Protein AF-A0A6G3XJL7-F1 (afdb_monomer)

Solvent-accessible surface area (backbone atoms only — not comparable to full-atom values): 15486 Å² total; per-residue (Å²): 115,72,50,59,76,70,80,41,73,74,34,73,46,73,48,60,78,85,53,41,67,80,42,51,66,59,54,49,53,50,35,56,60,35,60,80,66,38,52,75,48,28,36,34,46,36,73,45,74,74,47,41,41,68,56,40,34,59,41,42,77,48,48,37,49,35,40,34,35,75,37,46,29,21,65,72,45,19,23,70,74,45,50,38,88,89,76,65,40,61,38,50,73,52,29,53,52,26,53,50,48,26,43,79,56,36,88,53,32,37,35,41,37,36,43,34,40,75,82,16,52,88,32,42,68,60,30,54,56,48,49,47,74,73,44,67,26,83,49,26,34,50,48,78,41,72,59,80,36,74,83,64,101,52,85,53,86,59,66,84,39,75,66,54,27,53,48,54,36,49,52,54,50,53,39,49,75,60,42,25,43,62,85,77,76,71,84,90,67,71,52,66,33,32,58,38,77,88,45,81,66,35,66,33,73,46,98,88,33,43,22,12,34,16,77,88,37,51,90,43,85,87,23,58,36,32,30,74,90,79,39,68,53,58,63,86,78,22,56,95,29,61,47,34,73,75,72,66,59,56,59,96,56,58,71,66,49,56,48,53,34,48,52,52,27,39,50,55,47,49,54,51,27,55,78,67,75,63,112

Foldseek 3Di:
DVCVVLVHQEDEEEQDDAASLVCLVVLLVVLQVVVVRHYDAYEYEHCLLNQALVSLLSNVVSHHAEYEHEAAAAQVRQLCVDADPVPSGGCVVSSLVSQARNVVNHLYAYEYEYEDAPSRLVRLVVRLVVCLVSDPQQRYEYAYDYDFDLPPDDDGPDDLDPVVLVSRLVSCVSSVVSNHHYDADDDDDFDQQQSDPPRSRHFDADPQQWTASDPVLPPPPQLTQDGNVGGGDDRVSNVVSRDGPVRSRPDPDDPVSVVVSSCSNNVSNVVVCVVVVND

pLDDT: mean 92.21, std 8.15, range [50.38, 98.81]

Radius of gyration: 19.71 Å; Cα contacts (8 Å, |Δi|>4): 448; chains: 1; bounding box: 52×44×47 Å

Secondary structure (DSSP, 8-state):
-HHHHTT---EEEEE-SS-GGGSHHHHHHHHHHHHTTTEEEEEEE---TT--HHHHHHHHHTTEEEEEEEE-SSHHHHHHHSB-TTT--B-HHHHHHHHHHHHHH---EEEEEEEE-TTTGGGHHHHHHHHHHHS-GGGEEEEEEEPPP-SSS--------HHHHHHHHHHHHHHHHTT-B-PPP------TTTTSGGGTT--EE-TTSEEESSTTTTT-TT-EEEETTTEEPPHHHHGGG---TTTS---SS-HHHHHHHHHHHHHHHHHHHHHTT--

Mean predicted aligned error: 4.57 Å

Sequence (279 aa):
RQMAAAELDRLRILLFGGEPLLNPRGCLELLERASGIGMTSAWMISNTTLLTPRLARQLSDLGLDSVQVTFDGDRADHDRIRVNRADNGGTYDKIVRNIVAASEATPIRWTLRVNVSQETFDGVDALIDRLAAELDPSRCALYFARVGDVGIGYANNLLHTGELSAHFTRWQRRALELGFTVSRPGARRPCRTCGHTEGRYGAVISADGTLASCWETAGKPDWEVGTAAEGYRPADATRDRWIACEDLYRYDEDARVLARFRDSVDATLLDYLDETERL

InterPro domains:
  IPR007197 Radical SAM [PF04055] (7-130)
  IPR013785 Aldolase-type TIM barrel [G3DSA:3.20.20.70] (2-230)
  IPR050377 Radical SAM PqqA peptide cyclase/Mycofactocin maturase MftC-like [PTHR11228] (13-217)
  IPR058240 Radical SAM superfamily [SSF102114] (5-216)

Nearest PDB structures (foldseek):
  5why-assembly2_B  TM=7.162E-01  e=3.013E-09  Acetivibrio thermocellus ATCC 27405
  5why-assembly1_A  TM=7.122E-01  e=2.320E-08  Acetivibrio thermocellus ATCC 27405
  1p0n-assembly1_B  TM=5.522E-01  e=2.540E-01  Bacillus subtilis
  3w9z-assembly1_A  TM=3.759E-01  e=1.772E-01  Escherichia coli K-12
  3lft-assembly2_B  TM=2.954E-01  e=3.230E-01  Streptococcus pneumoniae TIGR4

Structure (mmCIF, N/CA/C/O backbone):
data_AF-A0A6G3XJL7-F1
#
_entry.id   AF-A0A6G3XJL7-F1
#
loop_
_atom_site.group_PDB
_atom_site.id
_atom_site.type_symbol
_atom_site.label_atom_id
_atom_site.label_alt_id
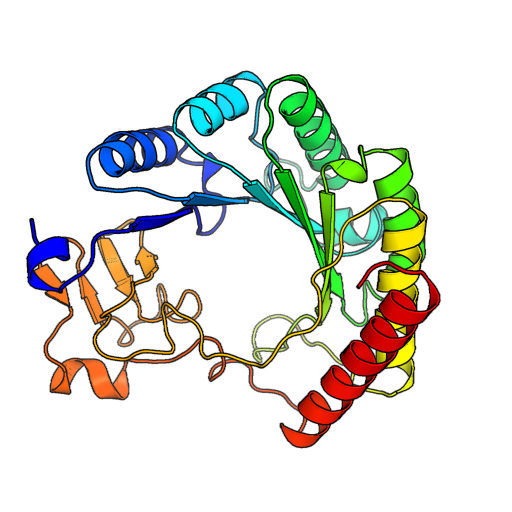_atom_site.label_comp_id
_atom_site.label_asym_id
_atom_site.label_entity_id
_atom_site.label_seq_id
_atom_site.pdbx_PDB_ins_code
_atom_site.Cartn_x
_atom_site.Cartn_y
_atom_site.Cartn_z
_atom_site.occupancy
_atom_site.B_iso_or_equiv
_atom_site.auth_seq_id
_atom_site.auth_comp_id
_atom_site.auth_asym_id
_atom_site.auth_atom_id
_atom_site.pdbx_PDB_model_num
ATOM 1 N N . ARG A 1 1 ? -18.204 -7.131 24.972 1.00 63.06 1 ARG A N 1
ATOM 2 C CA . ARG A 1 1 ? -16.914 -7.346 24.270 1.00 63.06 1 ARG A CA 1
ATOM 3 C C . ARG A 1 1 ? -17.124 -8.433 23.215 1.00 63.06 1 ARG A C 1
ATOM 5 O O . ARG A 1 1 ? -16.958 -9.599 23.534 1.00 63.06 1 ARG A O 1
ATOM 12 N N . GLN A 1 2 ? -17.570 -8.064 22.010 1.00 78.50 2 GLN A N 1
ATOM 13 C CA . GLN A 1 2 ? -17.912 -9.029 20.948 1.00 78.50 2 GLN A CA 1
ATOM 14 C C . GLN A 1 2 ? -16.689 -9.830 20.464 1.00 78.50 2 GLN A C 1
ATOM 16 O O . GLN A 1 2 ? -16.807 -11.030 20.265 1.00 78.50 2 GLN A O 1
ATOM 21 N N . MET A 1 3 ? -15.499 -9.214 20.396 1.00 86.50 3 MET A N 1
ATOM 22 C CA . MET A 1 3 ? -14.253 -9.918 20.042 1.00 86.50 3 MET A CA 1
ATOM 23 C C . MET A 1 3 ? -13.927 -11.071 21.000 1.00 86.50 3 MET A C 1
ATOM 25 O O . MET A 1 3 ? -13.657 -12.179 20.554 1.00 86.50 3 MET A O 1
ATOM 29 N N . ALA A 1 4 ? -14.041 -10.843 22.313 1.00 86.81 4 ALA A N 1
ATOM 30 C CA . ALA A 1 4 ? -13.773 -11.878 23.311 1.00 86.81 4 ALA A CA 1
ATOM 31 C C . ALA A 1 4 ? -14.753 -13.062 23.208 1.00 86.81 4 ALA A C 1
ATOM 33 O O . ALA A 1 4 ? -14.353 -14.199 23.424 1.00 86.81 4 ALA A O 1
ATOM 34 N N . ALA A 1 5 ? -16.015 -12.809 22.835 1.00 87.00 5 ALA A N 1
ATOM 35 C CA . ALA A 1 5 ? -16.996 -13.869 22.582 1.00 87.00 5 ALA A CA 1
ATOM 36 C C . ALA A 1 5 ? -16.663 -14.706 21.331 1.00 87.00 5 ALA A C 1
ATOM 38 O O . ALA A 1 5 ? -17.102 -15.845 21.232 1.00 87.00 5 ALA A O 1
ATOM 39 N N . ALA A 1 6 ? -15.874 -14.156 20.405 1.00 85.06 6 ALA A N 1
ATOM 40 C CA . ALA A 1 6 ? -15.349 -14.847 19.230 1.00 85.06 6 ALA A CA 1
ATOM 41 C C . ALA A 1 6 ? -13.935 -15.427 19.448 1.00 85.06 6 ALA A C 1
ATOM 43 O O . ALA A 1 6 ? -13.295 -15.832 18.479 1.00 85.06 6 ALA A O 1
ATOM 44 N N . GLU A 1 7 ? -13.441 -15.449 20.694 1.00 92.00 7 GLU A N 1
ATOM 45 C CA . GLU A 1 7 ? -12.083 -15.896 21.047 1.00 92.00 7 GLU A CA 1
ATOM 46 C C . GLU A 1 7 ? -10.977 -15.086 20.341 1.00 92.00 7 GLU A C 1
ATOM 48 O O . GLU A 1 7 ? -9.921 -15.606 19.981 1.00 92.00 7 GLU A O 1
ATOM 53 N N . LEU A 1 8 ? -11.225 -13.787 20.136 1.00 90.44 8 LEU A N 1
ATOM 54 C CA . LEU A 1 8 ? -10.284 -12.838 19.543 1.00 90.44 8 LEU A CA 1
ATOM 55 C C . LEU A 1 8 ? -9.907 -11.743 20.544 1.00 90.44 8 LEU A C 1
ATOM 57 O O . LEU A 1 8 ? -10.752 -11.197 21.256 1.00 90.44 8 LEU A O 1
ATOM 61 N N . ASP A 1 9 ? -8.629 -11.376 20.545 1.00 91.56 9 ASP A N 1
ATOM 62 C CA . ASP 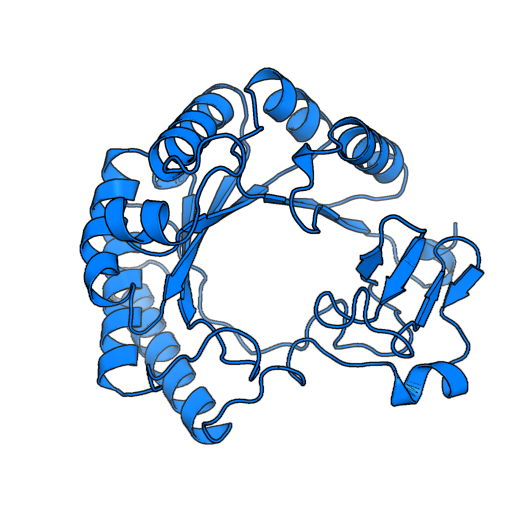A 1 9 ? -8.035 -10.391 21.456 1.00 91.56 9 ASP A CA 1
ATOM 63 C C . ASP A 1 9 ? -7.221 -9.299 20.740 1.00 91.56 9 ASP A C 1
ATOM 65 O O . ASP A 1 9 ? -6.823 -8.319 21.367 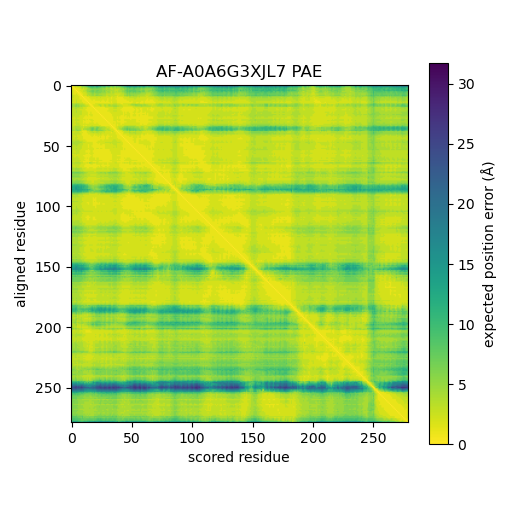1.00 91.56 9 ASP A O 1
ATOM 69 N N . ARG A 1 10 ? -6.992 -9.438 19.427 1.00 92.81 10 ARG A N 1
ATOM 70 C CA . ARG A 1 10 ? -6.188 -8.510 18.621 1.00 92.81 10 ARG A CA 1
ATOM 71 C C . ARG A 1 10 ? -7.003 -7.889 17.505 1.00 92.81 10 ARG A C 1
ATOM 73 O O . ARG A 1 10 ? -7.638 -8.591 16.720 1.00 92.81 10 ARG A O 1
ATOM 80 N N . LEU A 1 11 ? -6.892 -6.573 17.389 1.00 93.50 11 LEU A N 1
ATOM 81 C CA . LEU A 1 11 ? -7.449 -5.791 16.299 1.00 93.50 11 LEU A CA 1
ATOM 82 C C . LEU A 1 11 ? -6.323 -5.252 15.414 1.00 93.50 11 LEU A C 1
ATOM 84 O O . LEU A 1 11 ? -5.275 -4.811 15.891 1.00 93.50 11 LEU A O 1
ATOM 88 N N . ARG A 1 12 ? -6.554 -5.303 14.106 1.00 94.88 12 ARG A N 1
ATOM 89 C CA . ARG A 1 12 ? -5.696 -4.733 13.073 1.00 94.88 12 ARG A CA 1
ATOM 90 C C . ARG A 1 12 ? -6.552 -3.846 12.186 1.00 94.88 12 ARG A C 1
ATOM 92 O O . ARG A 1 12 ? -7.608 -4.298 11.751 1.00 94.88 12 ARG A O 1
ATOM 99 N N . ILE A 1 13 ? -6.111 -2.619 11.929 1.00 96.12 13 ILE A N 1
ATOM 100 C CA . ILE A 1 13 ? -6.881 -1.653 11.139 1.00 96.12 13 ILE A CA 1
ATOM 101 C C . ILE A 1 13 ? -6.090 -1.235 9.910 1.00 96.12 13 ILE A C 1
ATOM 103 O O . ILE A 1 13 ? -4.959 -0.774 10.011 1.00 96.12 13 ILE A O 1
ATOM 107 N N . LEU A 1 14 ? -6.731 -1.353 8.753 1.00 97.12 14 LEU A N 1
ATOM 108 C CA . LEU A 1 14 ? -6.284 -0.722 7.524 1.00 97.12 14 LEU A CA 1
ATOM 109 C C . LEU A 1 14 ? -7.211 0.458 7.226 1.00 97.12 14 LEU A C 1
ATOM 111 O O . LEU A 1 14 ? -8.399 0.265 6.971 1.00 97.12 14 LEU A O 1
ATOM 115 N N . LEU A 1 15 ? -6.667 1.672 7.230 1.00 98.06 15 LEU A N 1
ATOM 116 C CA . LEU A 1 15 ? -7.358 2.855 6.730 1.00 98.06 15 LEU A CA 1
ATOM 117 C C . LEU A 1 15 ? -7.278 2.855 5.197 1.00 98.06 15 LEU A C 1
ATOM 119 O O . LEU A 1 15 ? -6.199 3.004 4.619 1.00 98.06 15 LEU A O 1
ATOM 123 N N . PHE A 1 16 ? -8.426 2.644 4.550 1.00 95.31 16 PHE A N 1
ATOM 124 C CA . PHE A 1 16 ? -8.550 2.435 3.104 1.00 95.31 16 PHE A CA 1
ATOM 125 C C . PHE A 1 16 ? -9.713 3.223 2.493 1.00 95.31 16 PHE A C 1
ATOM 127 O O . PHE A 1 16 ? -10.471 3.890 3.195 1.00 95.31 16 PHE A O 1
ATOM 134 N N . GLY A 1 17 ? -9.858 3.122 1.172 1.00 91.38 17 GLY A N 1
ATOM 135 C CA . GLY A 1 17 ? -10.956 3.675 0.391 1.00 91.38 17 GLY A CA 1
ATOM 136 C C . GLY A 1 17 ? -10.427 4.272 -0.907 1.00 91.38 17 GLY A C 1
ATOM 137 O O . GLY A 1 17 ? -9.526 3.717 -1.528 1.00 91.38 17 GLY A O 1
ATOM 138 N N . GLY A 1 18 ? -10.972 5.426 -1.293 1.00 91.00 18 GLY A N 1
ATOM 139 C CA . GLY A 1 18 ? -10.365 6.269 -2.323 1.00 91.00 18 GLY A CA 1
ATOM 140 C C . GLY A 1 18 ? -9.130 6.988 -1.777 1.00 91.00 18 GLY A C 1
ATOM 141 O O . GLY A 1 18 ? -8.003 6.590 -2.037 1.00 91.00 18 GLY A O 1
ATOM 142 N N . GLU A 1 19 ? -9.352 8.041 -0.987 1.00 95.44 19 GLU A N 1
ATOM 143 C CA . GLU A 1 19 ? -8.292 8.744 -0.258 1.00 95.44 19 GLU A CA 1
ATOM 144 C C . GLU A 1 19 ? -8.734 8.974 1.199 1.00 95.44 19 GLU A C 1
ATOM 146 O O . GLU A 1 19 ? -9.575 9.848 1.437 1.00 95.44 19 GLU A O 1
ATOM 151 N N . PRO A 1 20 ? -8.202 8.214 2.178 1.00 97.25 20 PRO A N 1
ATOM 152 C CA . PRO A 1 20 ? -8.593 8.332 3.586 1.00 97.25 20 PRO A CA 1
ATOM 153 C C . PRO A 1 20 ? -8.417 9.745 4.155 1.00 97.25 20 PRO A C 1
ATOM 155 O O . PRO A 1 20 ? -9.228 10.203 4.963 1.00 97.25 20 PRO A O 1
ATOM 158 N N . LEU A 1 21 ? -7.399 10.480 3.698 1.00 97.38 21 LEU A N 1
ATOM 159 C CA . LEU A 1 21 ? -7.079 11.815 4.203 1.00 97.38 21 LEU A CA 1
ATOM 160 C C . LEU A 1 21 ? -8.027 12.913 3.696 1.00 97.38 21 LEU A C 1
ATOM 162 O O . LEU A 1 21 ? -7.890 14.060 4.115 1.00 97.38 21 LEU A O 1
ATOM 166 N N . LEU A 1 22 ? -9.021 12.582 2.859 1.00 96.50 22 LEU A N 1
ATOM 167 C CA . LEU A 1 22 ? -10.178 13.456 2.627 1.00 96.50 22 LEU A CA 1
ATOM 168 C C . LEU A 1 22 ? -11.073 13.564 3.871 1.00 96.50 22 LEU A C 1
ATOM 170 O O . LEU A 1 22 ? -11.767 14.564 4.040 1.00 96.50 22 LEU A O 1
ATOM 174 N N . ASN A 1 23 ? -11.037 12.568 4.762 1.00 97.38 23 ASN A N 1
ATOM 175 C CA . ASN A 1 23 ? -11.703 12.597 6.061 1.00 97.38 23 ASN A CA 1
ATOM 176 C C . ASN A 1 23 ? -10.702 12.280 7.192 1.00 97.38 23 ASN A C 1
ATOM 178 O O . ASN A 1 23 ? -10.769 11.216 7.820 1.00 97.38 23 ASN A O 1
ATOM 182 N N . PRO A 1 24 ? -9.776 13.207 7.499 1.00 97.81 24 PRO A N 1
ATOM 183 C CA . PRO A 1 24 ? -8.761 12.972 8.521 1.00 97.81 24 PRO A CA 1
ATOM 184 C C . PRO A 1 24 ? -9.383 12.837 9.915 1.00 97.81 24 PRO A C 1
ATOM 186 O O . PRO A 1 24 ? -8.878 12.081 10.738 1.00 97.81 24 PRO A O 1
ATOM 189 N N . ARG A 1 25 ? -10.517 13.506 10.172 1.00 98.06 25 ARG A N 1
ATOM 190 C CA . ARG A 1 25 ? -11.264 13.371 11.429 1.00 98.06 25 ARG A CA 1
ATOM 191 C C . ARG A 1 25 ? -11.720 11.928 11.653 1.00 98.06 25 ARG A C 1
ATOM 193 O O . ARG A 1 25 ? -11.515 11.408 12.742 1.00 98.06 25 ARG A O 1
ATOM 200 N N . GLY A 1 26 ? -12.298 11.292 10.631 1.00 96.81 26 GLY A N 1
ATOM 201 C CA . GLY A 1 26 ? -12.723 9.894 10.710 1.00 96.81 26 GLY A CA 1
ATOM 202 C C . GLY A 1 26 ? -11.554 8.943 10.967 1.00 96.81 26 GLY A C 1
ATOM 203 O O . GLY A 1 26 ? -11.667 8.054 11.803 1.00 96.81 26 GLY A O 1
ATOM 204 N N . CYS A 1 27 ? -10.409 9.176 10.316 1.00 98.00 27 CYS A N 1
ATOM 205 C CA . CYS A 1 27 ? -9.192 8.397 10.556 1.00 98.00 27 CYS A CA 1
ATOM 206 C C . CYS A 1 27 ? -8.734 8.486 12.020 1.00 98.00 27 CYS A C 1
ATOM 208 O O . CYS A 1 27 ? -8.501 7.459 12.652 1.00 98.00 27 CYS A O 1
ATOM 210 N N . LEU A 1 28 ? -8.638 9.704 12.565 1.00 98.44 28 LEU A N 1
ATOM 211 C CA . LEU A 1 28 ? -8.214 9.928 13.950 1.00 98.44 28 LEU A CA 1
ATOM 212 C C . LEU A 1 28 ? -9.194 9.298 14.948 1.00 98.44 28 LEU A C 1
ATOM 214 O O . LEU A 1 28 ? -8.770 8.576 15.844 1.00 98.44 28 LEU A O 1
ATOM 218 N N . GLU A 1 29 ? -10.500 9.504 14.760 1.00 97.06 29 GLU A N 1
ATOM 219 C CA . GLU A 1 29 ? -11.526 8.960 15.657 1.00 97.06 29 GLU A CA 1
ATOM 220 C C . GLU A 1 29 ? -11.551 7.422 15.649 1.00 97.06 29 GLU A C 1
ATOM 222 O O . GLU A 1 29 ? -11.711 6.799 16.701 1.00 97.06 29 GLU A O 1
ATOM 227 N N . LEU A 1 30 ? -11.355 6.793 14.484 1.00 96.00 30 LEU A N 1
ATOM 228 C CA . LEU A 1 30 ? -11.268 5.335 14.382 1.00 96.00 30 LEU A CA 1
ATOM 229 C C . LEU A 1 30 ? -10.066 4.787 15.153 1.00 96.00 30 LEU A C 1
ATOM 231 O O . LEU A 1 30 ? -10.234 3.849 15.929 1.00 96.00 30 LEU A O 1
ATOM 235 N N . LEU A 1 31 ? -8.878 5.370 14.970 1.00 97.62 31 LEU A N 1
ATOM 236 C CA . LEU A 1 31 ? -7.667 4.921 15.665 1.00 97.62 31 LEU A CA 1
ATOM 237 C C . LEU A 1 31 ? -7.757 5.154 17.180 1.00 97.62 31 LEU A C 1
ATOM 239 O O . LEU A 1 31 ? -7.427 4.263 17.963 1.00 97.62 31 LEU A O 1
ATOM 243 N N . GLU A 1 32 ? -8.275 6.311 17.600 1.00 96.88 32 GLU A N 1
ATOM 244 C CA . GLU A 1 32 ? -8.479 6.635 19.014 1.00 96.88 32 GLU A CA 1
ATOM 245 C C . GLU A 1 32 ? -9.408 5.618 19.687 1.00 96.88 32 GLU A C 1
ATOM 247 O O . GLU A 1 32 ? -9.042 5.017 20.700 1.00 96.88 32 GLU A O 1
ATOM 252 N N . ARG A 1 33 ? -10.575 5.333 19.094 1.00 94.81 33 ARG A N 1
ATOM 253 C CA . ARG A 1 33 ? -11.509 4.329 19.633 1.00 94.81 33 ARG A CA 1
ATOM 254 C C . ARG A 1 33 ? -10.929 2.914 19.590 1.00 94.81 33 ARG A C 1
ATOM 256 O O . ARG A 1 33 ? -11.172 2.129 20.506 1.00 94.81 33 ARG A O 1
ATOM 263 N N . ALA A 1 34 ? -10.157 2.590 18.553 1.00 93.69 34 ALA A N 1
ATOM 264 C CA . ALA A 1 34 ? -9.527 1.285 18.389 1.00 93.69 34 ALA A CA 1
ATOM 265 C C . ALA A 1 34 ? -8.460 0.991 19.454 1.00 93.69 34 ALA A C 1
ATOM 267 O O . ALA A 1 34 ? -8.321 -0.157 19.891 1.00 93.69 34 ALA A O 1
ATOM 268 N N . SER A 1 35 ? -7.742 2.019 19.915 1.00 88.50 35 SER A N 1
ATOM 269 C CA . SER A 1 35 ? -6.729 1.880 20.967 1.00 88.50 35 SER A CA 1
ATOM 270 C C . SER A 1 35 ? -7.293 1.251 22.253 1.00 88.50 35 SER A C 1
ATOM 272 O O . SER A 1 35 ? -6.633 0.431 22.888 1.00 88.50 35 SER A O 1
ATOM 274 N N . GLY A 1 36 ? -8.561 1.529 22.582 1.00 86.56 36 GLY A N 1
ATOM 275 C CA . GLY A 1 36 ? -9.249 0.984 23.756 1.00 86.56 36 GLY A CA 1
ATOM 276 C C . GLY A 1 36 ? -9.772 -0.453 23.617 1.00 86.56 36 GLY A C 1
ATOM 277 O O . GLY A 1 36 ? -10.313 -0.993 24.583 1.00 86.56 36 GLY A O 1
ATOM 278 N N . ILE A 1 37 ? -9.646 -1.083 22.441 1.00 88.12 37 ILE A N 1
ATOM 279 C CA . ILE A 1 37 ? -10.251 -2.395 22.131 1.00 88.12 37 ILE A CA 1
ATOM 280 C C . ILE A 1 37 ? -9.249 -3.435 21.600 1.00 88.12 37 ILE A C 1
ATOM 282 O O . ILE A 1 37 ? -9.647 -4.406 20.963 1.00 88.12 37 ILE A O 1
ATOM 286 N N . GLY A 1 38 ? -7.956 -3.273 21.901 1.00 87.19 38 GLY A N 1
ATOM 287 C CA . GLY A 1 38 ? -6.925 -4.272 21.579 1.00 87.19 38 GLY A CA 1
ATOM 288 C C . GLY A 1 38 ? -6.277 -4.093 20.205 1.00 87.19 38 GLY A C 1
ATOM 289 O O . GLY A 1 38 ? -5.847 -5.070 19.589 1.00 87.19 38 GLY A O 1
ATOM 290 N N . MET A 1 39 ? -6.217 -2.859 19.694 1.00 94.88 39 MET A N 1
ATOM 291 C CA . MET A 1 39 ? -5.466 -2.547 18.477 1.00 94.88 39 MET A CA 1
ATOM 292 C C . MET A 1 39 ? -3.980 -2.878 18.651 1.00 94.88 39 MET A C 1
ATOM 294 O O . MET A 1 39 ? -3.326 -2.404 19.573 1.00 94.88 39 MET A O 1
ATOM 298 N N . THR A 1 40 ? -3.459 -3.702 17.743 1.00 95.06 40 THR A N 1
ATOM 299 C CA . THR A 1 40 ? -2.059 -4.163 17.739 1.00 95.06 40 THR A CA 1
ATOM 300 C C . THR A 1 40 ? -1.244 -3.629 16.569 1.00 95.06 40 THR A C 1
ATOM 302 O O . THR A 1 40 ? -0.021 -3.640 16.635 1.00 95.06 40 THR A O 1
ATOM 305 N N . SER A 1 41 ? -1.902 -3.195 15.494 1.00 95.81 41 SER A N 1
ATOM 306 C CA . SER A 1 41 ? -1.261 -2.544 14.351 1.00 95.81 41 SER A CA 1
ATOM 307 C C . SER A 1 41 ? -2.290 -1.745 13.564 1.00 95.81 41 SER A C 1
ATOM 309 O O . SER A 1 41 ? -3.435 -2.197 13.411 1.00 95.81 41 SER A O 1
ATOM 311 N N . ALA A 1 42 ? -1.865 -0.620 13.003 1.00 98.00 42 ALA A N 1
ATOM 312 C CA . ALA A 1 42 ? -2.679 0.172 12.101 1.00 98.00 42 ALA A CA 1
ATOM 313 C C . ALA A 1 42 ? -1.834 0.702 10.949 1.00 98.00 42 ALA A C 1
ATOM 315 O O . ALA A 1 42 ? -0.790 1.306 11.173 1.00 98.00 42 ALA A O 1
ATOM 316 N N . TRP A 1 43 ? -2.320 0.528 9.725 1.00 98.44 43 TRP A N 1
ATOM 317 C CA . TRP A 1 43 ? -1.669 1.049 8.529 1.00 98.44 43 TRP A CA 1
ATOM 318 C C . TRP A 1 43 ? -2.677 1.733 7.615 1.00 98.44 43 TRP A C 1
ATOM 320 O O . TRP A 1 43 ? -3.891 1.614 7.786 1.00 98.44 43 TRP A O 1
ATOM 330 N N . MET A 1 44 ? -2.173 2.481 6.644 1.00 98.62 44 MET A N 1
ATOM 331 C CA . MET A 1 44 ? -2.986 3.242 5.700 1.00 98.62 44 MET A CA 1
ATOM 332 C C . MET A 1 44 ? -2.522 2.973 4.275 1.00 98.62 44 MET A C 1
ATOM 334 O O . MET A 1 44 ? -1.327 2.840 4.036 1.00 98.62 44 MET A O 1
ATOM 338 N N . ILE A 1 45 ? -3.445 2.944 3.318 1.00 98.38 45 ILE A N 1
ATOM 339 C CA . ILE A 1 45 ? -3.105 3.111 1.899 1.00 98.38 45 ILE A CA 1
ATOM 340 C C . ILE A 1 45 ? -3.639 4.478 1.481 1.00 98.38 45 ILE A C 1
ATOM 342 O O . ILE A 1 45 ? -4.829 4.754 1.629 1.00 98.38 45 ILE A O 1
ATOM 346 N N . SER A 1 46 ? -2.753 5.350 1.011 1.00 98.25 46 SER A N 1
ATOM 347 C CA . SER A 1 46 ? -3.078 6.738 0.678 1.00 98.25 46 SER A CA 1
ATOM 348 C C . SER A 1 46 ? -2.234 7.207 -0.501 1.00 98.25 46 SER A C 1
ATOM 350 O O . SER A 1 46 ? -1.113 6.747 -0.717 1.00 98.25 46 SER A O 1
ATOM 352 N N . ASN A 1 47 ? -2.764 8.163 -1.258 1.00 96.31 47 ASN A N 1
ATOM 353 C CA . ASN A 1 47 ? -1.996 8.921 -2.235 1.00 96.31 47 ASN A CA 1
ATOM 354 C C . ASN A 1 47 ? -1.078 9.964 -1.583 1.00 96.31 47 ASN A C 1
ATOM 356 O O . ASN A 1 47 ? -0.383 10.650 -2.311 1.00 96.31 47 ASN A O 1
ATOM 360 N N . THR A 1 48 ? -1.138 10.144 -0.258 1.00 97.12 48 THR A N 1
ATOM 361 C CA . THR A 1 48 ? -0.320 11.037 0.585 1.00 97.12 48 THR A CA 1
ATOM 362 C C . THR A 1 48 ? -0.325 12.522 0.237 1.00 97.12 48 THR A C 1
ATOM 364 O O . THR A 1 48 ? 0.264 13.318 0.967 1.00 97.12 48 THR A O 1
ATOM 367 N N . THR A 1 49 ? -1.047 12.964 -0.792 1.00 96.44 49 THR A N 1
ATOM 368 C CA . THR A 1 49 ? -1.061 14.369 -1.232 1.00 96.44 49 THR A CA 1
ATOM 369 C C . THR A 1 49 ? -1.636 15.336 -0.188 1.00 96.44 49 THR A C 1
ATOM 371 O O . THR A 1 49 ? -1.404 16.543 -0.280 1.00 96.44 49 THR A O 1
ATOM 374 N N . LEU A 1 50 ? -2.365 14.830 0.811 1.00 96.94 50 LEU A N 1
ATOM 375 C CA . LEU A 1 50 ? -2.957 15.597 1.916 1.00 96.94 50 LEU A CA 1
ATOM 376 C C . LEU A 1 50 ? -2.230 15.391 3.258 1.00 96.94 50 LEU A C 1
ATOM 378 O O . LEU A 1 50 ? -2.615 15.980 4.270 1.00 96.94 50 LEU A O 1
ATOM 382 N N . LEU A 1 51 ? -1.183 14.563 3.290 1.00 98.44 51 LEU A N 1
ATOM 383 C CA . LEU A 1 51 ? -0.474 14.221 4.517 1.00 98.44 51 LEU A CA 1
ATOM 384 C C . LEU A 1 51 ? 0.498 15.335 4.916 1.00 98.44 51 LEU A C 1
ATOM 386 O O . LEU A 1 51 ? 1.610 15.432 4.407 1.00 98.44 51 LEU A O 1
ATOM 390 N N . THR A 1 52 ? 0.076 16.178 5.855 1.00 98.62 52 THR A N 1
ATOM 391 C CA . THR A 1 52 ? 0.949 17.197 6.457 1.00 98.62 52 THR A CA 1
ATOM 392 C C . THR A 1 52 ? 1.756 16.615 7.624 1.00 98.62 52 THR A C 1
ATOM 394 O O . THR A 1 52 ? 1.278 15.684 8.277 1.00 98.62 52 THR A O 1
ATOM 397 N N . PRO A 1 53 ? 2.911 17.201 8.001 1.00 98.62 53 PRO A N 1
ATOM 398 C CA . PRO A 1 53 ? 3.681 16.754 9.169 1.00 98.62 53 PRO A CA 1
ATOM 399 C C . PRO A 1 53 ? 2.878 16.752 10.476 1.00 98.62 53 PRO A C 1
ATOM 401 O O . PRO A 1 53 ? 3.057 15.885 11.326 1.00 98.62 53 PRO A O 1
ATOM 404 N N . ARG A 1 54 ? 1.960 17.715 10.643 1.00 98.69 54 ARG A N 1
ATOM 405 C CA . ARG A 1 54 ? 1.058 17.764 11.801 1.00 98.69 54 ARG A CA 1
ATOM 406 C C . ARG A 1 54 ? 0.107 16.569 11.811 1.00 98.69 54 ARG A C 1
ATOM 408 O O . ARG A 1 54 ? -0.028 15.932 12.848 1.00 98.69 54 ARG A O 1
ATOM 415 N N . LEU A 1 55 ? -0.530 16.278 10.678 1.00 98.75 55 LEU A N 1
ATOM 416 C CA . LEU A 1 55 ? -1.464 15.160 10.569 1.00 98.75 55 LEU A CA 1
ATOM 417 C C . LEU A 1 55 ? -0.746 13.815 10.719 1.00 98.75 55 LEU A C 1
ATOM 419 O O . LEU A 1 55 ? -1.251 12.938 11.411 1.00 98.75 55 LEU A O 1
ATOM 423 N N . ALA A 1 56 ? 0.454 13.682 10.148 1.00 98.81 56 ALA A N 1
ATOM 424 C CA . ALA A 1 56 ? 1.302 12.509 10.330 1.00 98.81 56 ALA A CA 1
ATOM 425 C C . ALA A 1 56 ? 1.593 12.252 11.816 1.00 98.81 56 ALA A C 1
ATOM 427 O O . ALA A 1 56 ? 1.414 11.126 12.269 1.00 98.81 56 ALA A O 1
ATOM 428 N N . ARG A 1 57 ? 1.958 13.287 12.595 1.00 98.81 57 ARG A N 1
ATOM 429 C CA . ARG A 1 57 ? 2.144 13.159 14.054 1.00 98.81 57 ARG A CA 1
ATOM 430 C C . ARG A 1 57 ? 0.878 12.680 14.752 1.00 98.81 57 ARG A C 1
ATOM 432 O O . ARG A 1 57 ? 0.931 11.686 15.454 1.00 98.81 57 ARG A O 1
ATOM 439 N N . GLN A 1 58 ? -0.265 13.313 14.484 1.00 98.69 58 GLN A N 1
ATOM 440 C CA . GLN A 1 58 ? -1.535 12.916 15.103 1.00 98.69 58 GLN A CA 1
ATOM 441 C C . GLN A 1 58 ? -1.907 11.455 14.806 1.00 98.69 58 GLN A C 1
ATOM 443 O O . GLN A 1 58 ? -2.386 10.754 15.689 1.00 98.69 58 GLN A O 1
ATOM 448 N N . LEU A 1 59 ? -1.685 10.988 13.573 1.00 98.69 59 LEU A N 1
ATOM 449 C CA . LEU A 1 59 ? -1.928 9.594 13.196 1.00 98.69 59 LEU A CA 1
ATOM 450 C C . LEU A 1 59 ? -0.925 8.641 13.867 1.00 98.69 59 LEU A C 1
ATOM 452 O O . LEU A 1 59 ? -1.325 7.599 14.382 1.00 98.69 59 LEU A O 1
ATOM 456 N N . SER A 1 60 ? 0.360 9.006 13.883 1.00 98.50 60 SER A N 1
ATOM 457 C CA . SER A 1 60 ? 1.425 8.220 14.515 1.00 98.50 60 SER A CA 1
ATOM 458 C C . SER A 1 60 ? 1.225 8.088 16.026 1.00 98.50 60 SER A C 1
ATOM 460 O O . SER A 1 60 ? 1.408 6.998 16.561 1.00 98.50 60 SER A O 1
ATOM 462 N N . ASP A 1 61 ? 0.821 9.164 16.707 1.00 97.94 61 ASP A N 1
ATOM 463 C CA . ASP A 1 61 ? 0.548 9.185 18.152 1.00 97.94 61 ASP A CA 1
ATOM 464 C C . ASP A 1 61 ? -0.625 8.259 18.520 1.00 97.94 61 ASP A C 1
ATOM 466 O O . ASP A 1 61 ? -0.680 7.724 19.625 1.00 97.94 61 ASP A O 1
ATOM 470 N N . LEU A 1 62 ? -1.540 8.025 17.573 1.00 97.75 62 LEU A N 1
ATOM 471 C CA . LEU A 1 62 ? -2.655 7.083 17.698 1.00 97.75 62 LEU A CA 1
ATOM 472 C C . LEU A 1 62 ? -2.321 5.672 17.182 1.00 97.75 62 LEU A C 1
ATOM 474 O O . LEU A 1 62 ? -3.215 4.838 17.052 1.00 97.75 62 LEU A O 1
ATOM 478 N N . GLY A 1 63 ? -1.049 5.380 16.907 1.00 97.38 63 GLY A N 1
ATOM 479 C CA . GLY A 1 63 ? -0.576 4.034 16.584 1.00 97.38 63 GLY A CA 1
ATOM 480 C C . GLY A 1 63 ? -0.585 3.666 15.100 1.00 97.38 63 GLY A C 1
ATOM 481 O O . GLY A 1 63 ? -0.448 2.483 14.789 1.00 97.38 63 GLY A O 1
ATOM 482 N N . LEU A 1 64 ? -0.725 4.632 14.180 1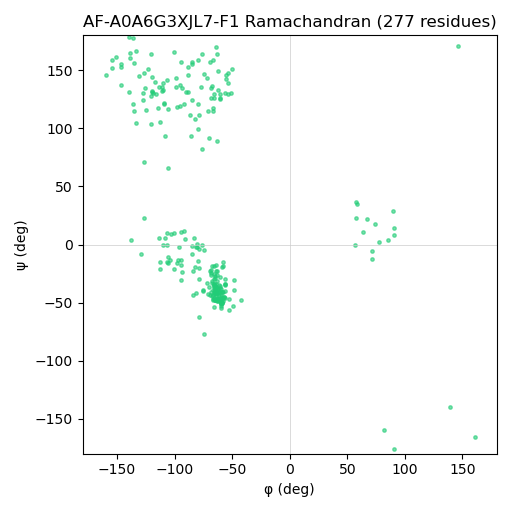.00 98.44 64 LEU A N 1
ATOM 483 C CA . LEU A 1 64 ? -0.458 4.381 12.761 1.00 98.44 64 LEU A CA 1
ATOM 484 C C . LEU A 1 64 ? 1.039 4.091 12.564 1.00 98.44 64 LEU A C 1
ATOM 486 O O . LEU A 1 64 ? 1.877 4.965 12.780 1.00 98.44 64 LEU A O 1
ATOM 490 N N . ASP A 1 65 ? 1.369 2.873 12.142 1.00 97.44 65 ASP A N 1
ATOM 491 C CA . ASP A 1 65 ? 2.749 2.391 12.023 1.00 97.44 65 ASP A CA 1
ATOM 492 C C . ASP A 1 65 ? 3.335 2.567 10.616 1.00 97.44 65 ASP A C 1
ATOM 494 O O . ASP A 1 65 ? 4.545 2.765 10.454 1.00 97.44 65 ASP A O 1
ATOM 498 N N . SER A 1 66 ? 2.487 2.515 9.589 1.00 98.50 66 SER A N 1
ATOM 499 C CA . SER A 1 66 ? 2.932 2.494 8.204 1.00 98.50 66 SER A CA 1
ATOM 500 C C . SER A 1 66 ? 1.909 3.050 7.220 1.00 98.50 66 SER A C 1
ATOM 502 O O . SER A 1 66 ? 0.692 3.005 7.425 1.00 98.50 66 SER A O 1
ATOM 504 N N . VAL A 1 67 ? 2.428 3.585 6.116 1.00 98.81 67 VAL A N 1
ATOM 505 C CA . VAL A 1 67 ? 1.638 4.089 4.993 1.00 98.81 67 VAL A CA 1
ATOM 506 C C . VAL A 1 67 ? 2.137 3.448 3.705 1.00 98.81 67 VAL A C 1
ATOM 508 O O . VAL A 1 67 ? 3.314 3.542 3.357 1.00 98.81 67 VAL A O 1
ATOM 511 N N . GLN A 1 68 ? 1.231 2.807 2.977 1.00 98.75 68 GLN A N 1
ATOM 512 C CA . GLN A 1 68 ? 1.476 2.359 1.620 1.00 98.75 68 GLN A CA 1
ATOM 513 C C . GLN A 1 68 ? 1.119 3.467 0.628 1.00 98.75 68 GLN A C 1
ATOM 515 O O . GLN A 1 68 ? 0.027 4.037 0.681 1.00 98.75 68 GLN A O 1
ATOM 520 N N . VAL A 1 69 ? 2.036 3.722 -0.300 1.00 98.31 69 VAL A N 1
ATOM 521 C CA . VAL A 1 69 ? 1.927 4.739 -1.347 1.00 98.31 69 VAL A CA 1
ATOM 522 C C . VAL A 1 69 ? 2.154 4.064 -2.687 1.00 98.31 69 VAL A C 1
ATOM 524 O O . VAL A 1 69 ? 3.068 3.255 -2.822 1.00 98.31 69 VAL A O 1
ATOM 527 N N . THR A 1 70 ? 1.317 4.366 -3.677 1.00 96.44 70 THR A N 1
ATOM 528 C CA . THR A 1 70 ? 1.452 3.774 -5.014 1.00 96.44 70 THR A CA 1
ATOM 529 C C . THR A 1 70 ? 2.166 4.723 -5.971 1.00 96.44 70 THR A C 1
ATOM 531 O O . THR A 1 70 ? 1.819 5.901 -6.029 1.00 96.44 70 THR A O 1
ATOM 534 N N . PHE A 1 71 ? 3.105 4.187 -6.750 1.00 97.88 71 PHE A N 1
ATOM 535 C CA . PHE A 1 71 ? 3.753 4.850 -7.877 1.00 97.88 71 PHE A CA 1
ATOM 536 C C . PHE A 1 71 ? 3.429 4.120 -9.184 1.00 97.88 71 PHE A C 1
ATOM 538 O O . PHE A 1 71 ? 3.590 2.905 -9.273 1.00 97.88 71 PHE A O 1
ATOM 545 N N . ASP A 1 72 ? 2.975 4.857 -10.196 1.00 95.31 72 ASP A N 1
ATOM 546 C CA . ASP A 1 72 ? 2.613 4.332 -11.518 1.00 95.31 72 ASP A CA 1
ATOM 547 C C . ASP A 1 72 ? 3.686 4.703 -12.564 1.00 95.31 72 ASP A C 1
ATOM 549 O O . ASP A 1 72 ? 3.429 5.480 -13.475 1.00 95.31 72 ASP A O 1
ATOM 553 N N . GLY A 1 73 ? 4.901 4.164 -12.408 1.00 94.56 73 GLY A N 1
ATOM 554 C CA . GLY A 1 73 ? 6.065 4.466 -13.263 1.00 94.56 73 GLY A CA 1
ATOM 555 C C . GLY A 1 73 ? 6.930 5.631 -12.761 1.00 94.56 73 GLY A C 1
ATOM 556 O O . GLY A 1 73 ? 6.691 6.148 -11.664 1.00 94.56 73 GLY A O 1
ATOM 557 N N . ASP A 1 74 ? 7.959 6.011 -13.536 1.00 96.50 74 ASP A N 1
ATOM 558 C CA . ASP A 1 74 ? 8.799 7.184 -13.223 1.00 96.50 74 ASP A CA 1
ATOM 559 C C . ASP A 1 74 ? 7.957 8.471 -13.278 1.00 96.50 74 ASP A C 1
ATOM 561 O O . ASP A 1 74 ? 6.810 8.468 -13.720 1.00 96.50 74 ASP A O 1
ATOM 565 N N . ARG A 1 75 ? 8.515 9.596 -12.829 1.00 96.81 75 ARG A N 1
ATOM 566 C CA . ARG A 1 75 ? 7.827 10.885 -12.673 1.00 96.81 75 ARG A CA 1
ATOM 567 C C . ARG A 1 75 ? 6.887 11.246 -13.831 1.00 96.81 75 ARG A C 1
ATOM 569 O O . ARG A 1 75 ? 5.752 11.633 -13.576 1.00 96.81 75 ARG A O 1
ATOM 576 N N . ALA A 1 76 ? 7.326 11.114 -15.085 1.00 96.12 76 ALA A N 1
ATOM 577 C CA . ALA A 1 76 ? 6.503 11.460 -16.249 1.00 96.12 76 ALA A CA 1
ATOM 578 C C . ALA A 1 76 ? 5.308 10.508 -16.452 1.00 96.12 76 ALA A C 1
ATOM 580 O O . ALA A 1 76 ? 4.204 10.967 -16.745 1.00 96.12 76 ALA A O 1
ATOM 581 N N . ASP A 1 77 ? 5.512 9.203 -16.265 1.00 95.62 77 ASP A N 1
ATOM 582 C CA . ASP A 1 77 ? 4.448 8.197 -16.358 1.00 95.62 77 ASP A CA 1
ATOM 583 C C . ASP A 1 77 ? 3.452 8.361 -15.213 1.00 95.62 77 ASP A C 1
ATOM 585 O O . ASP A 1 77 ? 2.237 8.404 -15.429 1.00 95.62 77 ASP A O 1
ATOM 589 N N . HIS A 1 78 ? 3.980 8.561 -14.005 1.00 96.75 78 HIS A N 1
ATOM 590 C CA . HIS A 1 78 ? 3.190 8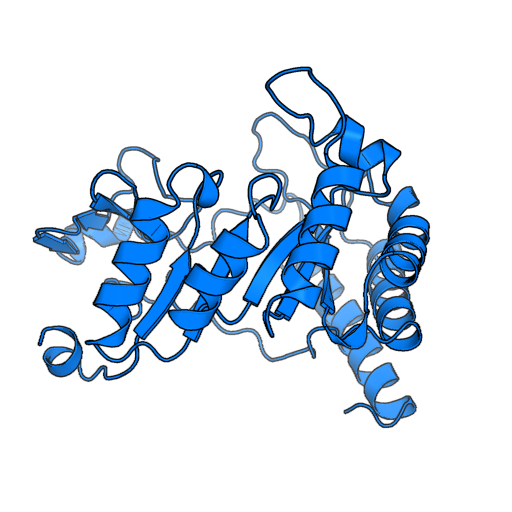.784 -12.810 1.00 96.75 78 HIS A CA 1
ATOM 591 C C . HIS A 1 78 ? 2.312 10.020 -12.965 1.00 96.75 78 HIS A C 1
ATOM 593 O O . HIS A 1 78 ? 1.115 9.940 -12.722 1.00 96.75 78 HIS A O 1
ATOM 599 N N . ASP A 1 79 ? 2.874 11.152 -13.385 1.00 96.75 79 ASP A N 1
ATOM 600 C CA . ASP A 1 79 ? 2.131 12.406 -13.519 1.00 96.75 79 ASP A CA 1
ATOM 601 C C . ASP A 1 79 ? 1.116 12.373 -14.670 1.00 96.75 79 ASP A C 1
ATOM 603 O O . ASP A 1 79 ? 0.133 13.112 -14.643 1.00 96.75 79 ASP A O 1
ATOM 607 N N . ARG A 1 80 ? 1.307 11.494 -15.662 1.00 94.81 80 ARG A N 1
ATOM 608 C CA . ARG A 1 80 ? 0.323 11.235 -16.721 1.00 94.81 80 ARG A CA 1
ATOM 609 C C . ARG A 1 80 ? -0.853 10.394 -16.218 1.00 94.81 80 ARG A C 1
ATOM 611 O O . ARG A 1 80 ? -1.989 10.648 -16.615 1.00 94.81 80 ARG A O 1
ATOM 618 N N . ILE A 1 81 ? -0.592 9.391 -15.379 1.00 92.75 81 ILE A N 1
ATOM 619 C CA . ILE A 1 81 ? -1.606 8.449 -14.873 1.00 92.75 81 ILE A CA 1
ATOM 620 C C . ILE A 1 81 ? -2.338 9.021 -13.649 1.00 92.75 81 ILE A C 1
ATOM 622 O O . ILE A 1 81 ? -3.563 8.932 -13.539 1.00 92.75 81 ILE A O 1
ATOM 626 N N . ARG A 1 82 ? -1.596 9.621 -12.717 1.00 91.38 82 ARG A N 1
ATOM 627 C CA . ARG A 1 82 ? -2.088 10.225 -11.477 1.00 91.38 82 ARG A CA 1
ATOM 628 C C . ARG A 1 82 ? -2.009 11.740 -11.551 1.00 91.38 82 ARG A C 1
ATOM 630 O O . ARG A 1 82 ? -1.020 12.365 -11.181 1.00 91.38 82 ARG A O 1
ATOM 637 N N . VAL A 1 83 ? -3.122 12.322 -11.969 1.00 92.06 83 VAL A N 1
ATOM 638 C CA . VAL A 1 83 ? -3.302 13.771 -12.029 1.00 92.06 83 VAL A CA 1
ATOM 639 C C . VAL A 1 83 ? -4.078 14.287 -10.821 1.00 92.06 83 VAL A C 1
ATOM 641 O O . VAL A 1 83 ? -5.030 13.671 -10.328 1.00 92.06 83 VAL A O 1
ATOM 644 N N . ASN A 1 84 ? -3.694 15.466 -10.348 1.00 87.19 84 ASN A N 1
ATOM 645 C CA . ASN A 1 84 ? -4.464 16.232 -9.387 1.00 87.19 84 ASN A CA 1
ATOM 646 C C . ASN A 1 84 ? -5.779 16.686 -10.034 1.00 87.19 84 ASN A C 1
ATOM 648 O O . ASN A 1 84 ? -5.787 17.340 -11.070 1.00 87.19 84 ASN A O 1
ATOM 652 N N . ARG A 1 85 ? -6.916 16.390 -9.399 1.00 83.38 85 ARG A N 1
ATOM 653 C CA . ARG A 1 85 ? -8.239 16.741 -9.941 1.00 83.38 85 ARG A CA 1
ATOM 654 C C . ARG A 1 85 ? -8.521 18.246 -9.982 1.00 83.38 85 ARG A C 1
ATOM 656 O O . ARG A 1 85 ? -9.443 18.649 -10.680 1.00 83.38 85 ARG A O 1
ATOM 663 N N . ALA A 1 86 ? -7.787 19.056 -9.218 1.00 83.56 86 ALA A N 1
ATOM 664 C CA . ALA A 1 86 ? -8.017 20.499 -9.161 1.00 83.56 86 ALA A CA 1
ATOM 665 C C . ALA A 1 86 ? -7.494 21.239 -10.404 1.00 83.56 86 ALA A C 1
ATOM 667 O O . ALA A 1 86 ? -8.138 22.176 -10.866 1.00 83.56 86 ALA A O 1
ATOM 668 N N . ASP A 1 87 ? -6.339 20.831 -10.930 1.00 87.25 87 ASP A N 1
ATOM 669 C CA . ASP A 1 87 ? -5.604 21.545 -11.984 1.00 87.25 87 ASP A CA 1
ATOM 670 C C . ASP A 1 87 ? -5.027 20.625 -13.074 1.00 87.25 87 ASP A C 1
ATOM 672 O O . ASP A 1 87 ? -4.344 21.096 -13.980 1.00 87.25 87 ASP A O 1
ATOM 676 N N . ASN A 1 88 ? -5.302 19.320 -13.001 1.00 86.62 88 ASN A N 1
ATOM 677 C CA . ASN A 1 88 ? -4.729 18.289 -13.865 1.00 86.62 88 ASN A CA 1
ATOM 678 C C . ASN A 1 88 ? -3.187 18.237 -13.829 1.00 86.62 88 ASN A C 1
ATOM 680 O O . ASN A 1 88 ? -2.559 17.759 -14.773 1.00 86.62 88 ASN A O 1
ATOM 684 N N . GLY A 1 89 ? -2.574 18.747 -12.755 1.00 90.62 89 GLY A N 1
ATOM 685 C CA . GLY A 1 89 ? -1.132 18.717 -12.544 1.00 90.62 89 GLY A CA 1
ATOM 686 C C . GLY A 1 89 ? -0.636 17.366 -12.027 1.00 90.62 89 GLY A C 1
ATOM 687 O O . GLY A 1 89 ? -1.391 16.594 -11.437 1.00 90.62 89 GLY A O 1
ATOM 688 N N . GLY A 1 90 ? 0.655 17.102 -12.215 1.00 94.50 90 GLY A N 1
ATOM 689 C CA . GLY A 1 90 ? 1.321 15.910 -11.693 1.00 94.50 90 GLY A CA 1
ATOM 690 C C . GLY A 1 90 ? 1.318 15.825 -10.163 1.00 94.50 90 GLY A C 1
ATOM 691 O O . GLY A 1 90 ? 1.328 16.848 -9.467 1.00 94.50 90 GLY A O 1
ATOM 692 N N . THR A 1 91 ? 1.306 14.606 -9.620 1.00 97.00 91 THR A N 1
ATOM 693 C CA . THR A 1 91 ? 1.304 14.367 -8.169 1.00 97.00 91 THR A CA 1
ATOM 694 C C . THR A 1 91 ? 2.633 13.877 -7.607 1.00 97.00 91 THR A C 1
ATOM 696 O O . THR A 1 91 ? 2.820 13.991 -6.394 1.00 97.00 91 THR A O 1
ATOM 699 N N . TYR A 1 92 ? 3.566 13.401 -8.436 1.00 98.25 92 TYR A N 1
ATOM 700 C CA . TYR A 1 92 ? 4.804 12.751 -7.994 1.00 98.25 92 TYR A CA 1
ATOM 701 C C . TYR A 1 92 ? 5.595 13.606 -6.987 1.00 98.25 92 TYR A C 1
ATOM 703 O O . TYR A 1 92 ? 5.800 13.202 -5.840 1.00 98.25 92 TYR A O 1
ATOM 711 N N . ASP A 1 93 ? 5.946 14.845 -7.352 1.00 97.75 93 ASP A N 1
ATOM 712 C CA . ASP A 1 93 ? 6.769 15.714 -6.494 1.00 97.75 93 ASP A CA 1
ATOM 713 C C . ASP A 1 93 ? 6.073 16.060 -5.171 1.00 97.75 93 ASP A C 1
ATOM 715 O O . ASP A 1 93 ? 6.705 16.304 -4.142 1.00 97.75 93 ASP A O 1
ATOM 719 N N . LYS A 1 94 ? 4.740 16.152 -5.181 1.00 97.50 94 LYS A N 1
ATOM 720 C CA . LYS A 1 94 ? 3.962 16.425 -3.968 1.00 97.50 94 LYS A CA 1
ATOM 721 C C . LYS A 1 94 ? 3.982 15.218 -3.033 1.00 97.50 94 LYS A C 1
ATOM 723 O O . LYS A 1 94 ? 4.158 15.398 -1.831 1.00 97.50 94 LYS A O 1
ATOM 728 N N . ILE A 1 95 ? 3.832 14.019 -3.588 1.00 98.38 95 ILE A N 1
ATOM 729 C CA . ILE A 1 95 ? 3.885 12.751 -2.860 1.00 98.38 95 ILE A CA 1
ATOM 730 C C . ILE A 1 95 ? 5.243 12.593 -2.180 1.00 98.38 95 ILE A C 1
ATOM 732 O O . ILE A 1 95 ? 5.294 12.449 -0.960 1.00 98.38 95 ILE A O 1
ATOM 736 N N . VAL A 1 96 ? 6.335 12.702 -2.942 1.00 98.75 96 VAL A N 1
ATOM 737 C CA . VAL A 1 96 ? 7.707 12.564 -2.429 1.00 98.75 96 VAL A CA 1
ATOM 738 C C . VAL A 1 96 ? 7.989 13.585 -1.327 1.00 98.75 96 VAL A C 1
ATOM 740 O O . VAL A 1 96 ? 8.407 13.209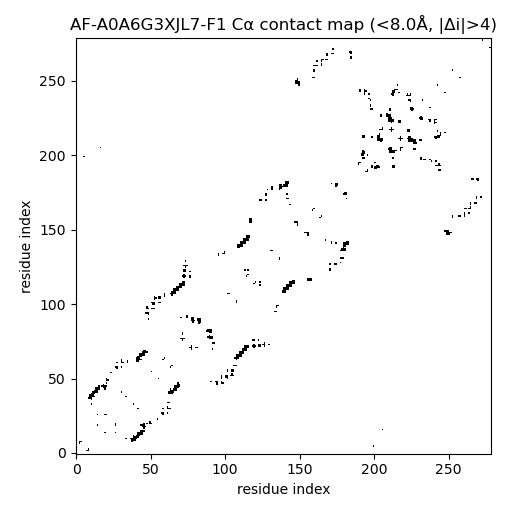 -0.232 1.00 98.75 96 VAL A O 1
ATOM 743 N N . ARG A 1 97 ? 7.663 14.869 -1.543 1.00 98.75 97 ARG A N 1
ATOM 744 C CA . ARG A 1 97 ? 7.842 15.909 -0.512 1.00 98.75 97 ARG A CA 1
ATOM 745 C C . ARG A 1 97 ? 7.065 15.617 0.771 1.00 98.75 97 ARG A C 1
ATOM 747 O O . ARG A 1 97 ? 7.593 15.834 1.860 1.00 98.75 97 ARG A O 1
ATOM 754 N N . ASN A 1 98 ? 5.833 15.121 0.668 1.00 98.81 98 ASN A N 1
ATOM 755 C CA . ASN A 1 98 ? 5.030 14.788 1.843 1.00 98.81 98 ASN A CA 1
ATOM 756 C C . ASN A 1 98 ? 5.575 13.562 2.585 1.00 98.81 98 ASN A C 1
ATOM 758 O O . ASN A 1 98 ? 5.554 13.551 3.815 1.00 98.81 98 ASN A O 1
ATOM 762 N N . ILE A 1 99 ? 6.101 12.562 1.868 1.00 98.81 99 ILE A N 1
ATOM 763 C CA . ILE A 1 99 ? 6.792 11.412 2.468 1.00 98.81 99 ILE A CA 1
ATOM 764 C C . ILE A 1 99 ? 8.006 11.889 3.273 1.00 98.81 99 ILE A C 1
ATOM 766 O O . ILE A 1 99 ? 8.146 11.511 4.438 1.00 98.81 99 ILE A O 1
ATOM 770 N N . VAL A 1 100 ? 8.848 12.753 2.696 1.00 98.81 100 VAL A N 1
ATOM 771 C CA . VAL A 1 100 ? 10.023 13.320 3.381 1.00 98.81 100 VAL A CA 1
ATOM 772 C C . VAL A 1 100 ? 9.599 14.095 4.631 1.00 98.81 100 VAL A C 1
ATOM 774 O O . VAL A 1 100 ? 10.031 13.768 5.735 1.00 98.81 100 VAL A O 1
ATOM 777 N N . ALA A 1 101 ? 8.670 15.043 4.501 1.00 98.75 101 ALA A N 1
ATOM 778 C CA . ALA A 1 101 ? 8.252 15.887 5.620 1.00 98.75 101 ALA A CA 1
ATOM 779 C C . ALA A 1 101 ? 7.541 15.101 6.745 1.00 98.75 101 ALA A C 1
ATOM 781 O O . ALA A 1 101 ? 7.675 15.420 7.928 1.00 98.75 101 ALA A O 1
ATOM 782 N N . ALA A 1 102 ? 6.774 14.059 6.405 1.00 98.69 102 ALA A N 1
ATOM 783 C CA . ALA A 1 102 ? 6.176 13.162 7.394 1.00 98.69 102 ALA A CA 1
ATOM 784 C C . ALA A 1 102 ? 7.226 12.247 8.048 1.00 98.69 102 ALA A C 1
ATOM 786 O O . ALA A 1 102 ? 7.114 11.951 9.241 1.00 98.69 102 ALA A O 1
ATOM 787 N N . SER A 1 103 ? 8.261 11.847 7.304 1.00 98.56 103 SER A N 1
ATOM 788 C CA . SER A 1 103 ? 9.396 11.083 7.828 1.00 98.56 103 SER A CA 1
ATOM 789 C C . SER A 1 103 ? 10.189 11.891 8.854 1.00 98.56 103 SER A C 1
ATOM 791 O O . SER A 1 103 ? 10.481 11.387 9.933 1.00 98.56 103 SER A O 1
ATOM 793 N N . GLU A 1 104 ? 10.472 13.162 8.591 1.00 98.38 104 GLU A N 1
ATOM 794 C CA . GLU A 1 104 ? 11.156 14.039 9.556 1.00 98.38 104 GLU A CA 1
ATOM 795 C C . GLU A 1 104 ? 10.368 14.212 10.865 1.00 98.38 104 GLU A C 1
ATOM 797 O O . GLU A 1 104 ? 10.941 14.436 11.929 1.00 98.38 104 GLU A O 1
ATOM 802 N N . ALA A 1 105 ? 9.040 14.102 10.796 1.00 98.25 105 ALA A N 1
ATOM 803 C CA . ALA A 1 105 ? 8.147 14.361 11.916 1.00 98.25 105 ALA A CA 1
ATOM 804 C C . ALA A 1 105 ? 7.749 13.120 12.728 1.00 98.25 105 ALA A C 1
ATOM 806 O O . ALA A 1 105 ? 7.200 13.284 13.818 1.00 98.25 105 ALA A O 1
ATOM 807 N N . THR A 1 106 ? 7.928 11.908 12.193 1.00 98.56 106 THR A N 1
ATOM 808 C CA . THR A 1 106 ? 7.344 10.676 12.754 1.00 98.56 106 THR A CA 1
ATOM 809 C C . THR A 1 106 ? 8.202 9.444 12.458 1.00 98.56 106 THR A C 1
ATOM 811 O O . THR A 1 106 ? 8.972 9.462 11.499 1.00 98.56 106 THR A O 1
ATOM 814 N N . PRO A 1 107 ? 8.038 8.329 13.194 1.00 98.19 107 PRO A N 1
ATOM 815 C CA . PRO A 1 107 ? 8.671 7.047 12.876 1.00 98.19 107 PRO A CA 1
ATOM 816 C C . PRO A 1 107 ? 7.925 6.204 11.818 1.00 98.19 107 PRO A C 1
ATOM 818 O O . PRO A 1 107 ? 8.340 5.072 11.569 1.00 98.19 107 PRO A O 1
ATOM 821 N N . ILE A 1 108 ? 6.855 6.724 11.194 1.00 98.44 108 ILE A N 1
ATOM 822 C CA . ILE A 1 108 ? 6.016 5.994 10.221 1.00 98.44 108 ILE A CA 1
ATOM 823 C C . ILE A 1 108 ? 6.868 5.342 9.122 1.00 98.44 108 ILE A C 1
ATOM 825 O O . ILE A 1 108 ? 7.716 5.987 8.505 1.00 98.44 108 ILE A O 1
ATOM 829 N N . ARG A 1 109 ? 6.643 4.059 8.850 1.00 98.56 109 ARG A N 1
ATOM 830 C CA . ARG A 1 109 ? 7.319 3.341 7.758 1.00 98.56 109 ARG A CA 1
ATOM 831 C C . ARG A 1 109 ? 6.546 3.484 6.452 1.00 98.56 109 ARG A C 1
ATOM 833 O O . ARG A 1 109 ? 5.322 3.611 6.453 1.00 98.56 109 ARG A O 1
ATOM 840 N N . TRP A 1 110 ? 7.248 3.403 5.329 1.00 98.75 110 TRP A N 1
ATOM 841 C CA . TRP A 1 110 ? 6.637 3.535 4.010 1.00 98.75 110 TRP A CA 1
ATOM 842 C C . TRP A 1 110 ? 6.659 2.214 3.273 1.00 98.75 110 TRP A C 1
ATOM 844 O O . TRP A 1 110 ? 7.673 1.527 3.255 1.00 98.75 110 TRP A O 1
ATOM 854 N N . THR A 1 111 ? 5.545 1.863 2.643 1.00 98.62 111 THR A N 1
ATOM 855 C CA . THR A 1 111 ? 5.508 0.775 1.666 1.00 98.62 111 THR A CA 1
ATOM 856 C C . THR A 1 111 ? 5.233 1.372 0.296 1.00 98.62 111 THR A C 1
ATOM 858 O O . THR A 1 111 ? 4.123 1.795 -0.005 1.00 98.62 111 THR A O 1
ATOM 861 N N . LEU A 1 112 ? 6.251 1.430 -0.541 1.00 98.62 112 LEU A N 1
ATOM 862 C CA . LEU A 1 112 ? 6.170 1.939 -1.895 1.00 98.62 112 LEU A CA 1
ATOM 863 C C . LEU A 1 112 ? 5.736 0.783 -2.804 1.00 98.62 112 LEU A C 1
ATOM 865 O O . LEU A 1 112 ? 6.454 -0.202 -2.981 1.00 98.62 112 LEU A O 1
ATOM 869 N N . ARG A 1 113 ? 4.522 0.879 -3.338 1.00 97.88 113 ARG A N 1
ATOM 870 C CA . ARG A 1 113 ? 3.967 -0.076 -4.294 1.00 97.88 113 ARG A CA 1
ATOM 871 C C . ARG A 1 113 ? 4.152 0.475 -5.699 1.00 97.88 113 ARG A C 1
ATOM 873 O O . ARG A 1 113 ? 3.563 1.500 -6.024 1.00 97.88 113 ARG A O 1
ATOM 880 N N . VAL A 1 114 ? 4.898 -0.216 -6.547 1.00 98.00 114 VAL A N 1
ATOM 881 C CA . VAL A 1 114 ? 5.036 0.150 -7.960 1.00 98.00 114 VAL A CA 1
ATOM 882 C C . VAL A 1 114 ? 4.035 -0.642 -8.788 1.00 98.00 114 VAL A C 1
ATOM 884 O O . VAL A 1 114 ? 4.063 -1.874 -8.810 1.00 98.00 114 VAL A O 1
ATOM 887 N N . ASN A 1 115 ? 3.138 0.073 -9.456 1.00 95.81 115 ASN A N 1
ATOM 888 C CA . ASN A 1 115 ? 2.229 -0.485 -10.445 1.00 95.81 115 ASN A CA 1
ATOM 889 C C . ASN A 1 115 ? 2.958 -0.678 -11.773 1.00 95.81 115 ASN A C 1
ATOM 891 O O . ASN A 1 115 ? 3.447 0.281 -12.369 1.00 95.81 115 ASN A O 1
ATOM 895 N N . VAL A 1 116 ? 2.994 -1.923 -12.242 1.00 95.88 116 VAL A N 1
ATOM 896 C CA . VAL A 1 116 ? 3.673 -2.302 -13.483 1.00 95.88 116 VAL A CA 1
ATOM 897 C C . VAL A 1 116 ? 2.640 -2.666 -14.545 1.00 95.88 116 VAL A C 1
ATOM 899 O O . VAL A 1 116 ? 1.828 -3.576 -14.357 1.00 95.88 116 VAL A O 1
ATOM 902 N N . SER A 1 117 ? 2.673 -1.969 -15.671 1.00 94.12 117 SER A N 1
ATOM 903 C CA . SER A 1 117 ? 1.876 -2.266 -16.861 1.00 94.12 117 SER A CA 1
ATOM 904 C C . SER A 1 117 ? 2.707 -2.063 -18.123 1.00 94.12 117 SER A C 1
ATOM 906 O O . SER A 1 117 ? 3.861 -1.645 -18.041 1.00 94.12 117 SER A O 1
ATOM 908 N N . GLN A 1 118 ? 2.125 -2.318 -19.296 1.00 92.69 118 GLN A N 1
ATOM 909 C CA . GLN A 1 118 ? 2.781 -2.049 -20.579 1.00 92.69 118 GLN A CA 1
ATOM 910 C C . GLN A 1 118 ? 3.192 -0.580 -20.758 1.00 92.69 118 GLN A C 1
ATOM 912 O O . GLN A 1 118 ? 4.010 -0.282 -21.617 1.00 92.69 118 GLN A O 1
ATOM 917 N N . GLU A 1 119 ? 2.610 0.337 -19.982 1.00 92.38 119 GLU A N 1
ATOM 918 C CA . GLU A 1 119 ? 2.909 1.765 -20.072 1.00 92.38 119 GLU A CA 1
ATOM 919 C C . GLU A 1 119 ? 3.994 2.227 -19.098 1.00 92.38 119 GLU A C 1
ATOM 921 O O . GLU A 1 119 ? 4.593 3.269 -19.326 1.00 92.38 119 GLU A O 1
ATOM 926 N N . THR A 1 120 ? 4.205 1.502 -17.997 1.00 95.19 120 THR A N 1
ATOM 927 C CA . THR A 1 120 ? 5.104 1.929 -16.910 1.00 95.19 120 THR A CA 1
ATOM 928 C C . THR A 1 120 ? 6.345 1.055 -16.785 1.00 95.19 120 THR A C 1
ATOM 930 O O . THR A 1 120 ? 7.298 1.452 -16.118 1.00 95.19 120 THR A O 1
ATOM 933 N N . PHE A 1 121 ? 6.343 -0.124 -17.417 1.00 95.75 121 PHE A N 1
ATOM 934 C CA . PHE A 1 121 ? 7.393 -1.139 -17.326 1.00 95.75 121 PHE A CA 1
ATOM 935 C C . PHE A 1 121 ? 8.798 -0.593 -17.622 1.00 95.75 121 PHE A C 1
ATOM 937 O O . PHE A 1 121 ? 9.713 -0.832 -16.835 1.00 95.75 121 PHE A O 1
ATOM 944 N N . ASP A 1 122 ? 8.957 0.182 -18.698 1.00 94.75 122 ASP A N 1
ATOM 945 C CA . ASP A 1 122 ? 10.263 0.707 -19.124 1.00 94.75 122 ASP A CA 1
ATOM 946 C C . ASP A 1 122 ? 10.836 1.751 -18.149 1.00 94.75 122 ASP A C 1
ATOM 948 O O . ASP A 1 122 ? 12.052 1.910 -18.040 1.00 94.75 122 ASP A O 1
ATOM 952 N N . GLY A 1 123 ? 9.971 2.452 -17.407 1.00 95.94 123 GLY A N 1
ATOM 953 C CA . GLY A 1 123 ? 10.362 3.496 -16.459 1.00 95.94 123 GLY A CA 1
ATOM 954 C C . GLY A 1 123 ? 10.754 2.982 -15.071 1.00 95.94 123 GLY A C 1
ATOM 955 O O . GLY A 1 123 ? 11.239 3.760 -14.250 1.00 95.94 123 GLY A O 1
ATOM 956 N N . VAL A 1 124 ? 10.554 1.693 -14.770 1.00 98.00 124 VAL A N 1
ATOM 957 C CA . VAL A 1 124 ? 10.711 1.174 -13.400 1.00 98.00 124 VAL A CA 1
ATOM 958 C C . VAL A 1 124 ? 12.156 1.261 -12.900 1.00 98.00 124 VAL A C 1
ATOM 960 O O . VAL A 1 124 ? 12.360 1.643 -11.750 1.00 98.00 124 VAL A O 1
ATOM 963 N N . ASP A 1 125 ? 13.164 0.965 -13.729 1.00 97.75 125 ASP A N 1
ATOM 964 C CA . ASP A 1 125 ? 14.570 1.067 -13.300 1.00 97.75 125 ASP A CA 1
ATOM 965 C C . ASP A 1 125 ? 14.931 2.514 -12.906 1.00 97.75 125 ASP A C 1
ATOM 967 O O . ASP A 1 125 ? 15.495 2.742 -11.835 1.00 97.75 125 ASP A O 1
ATOM 971 N N . ALA A 1 126 ? 14.515 3.500 -13.711 1.00 98.19 126 ALA A N 1
ATOM 972 C CA . ALA A 1 126 ? 14.726 4.919 -13.415 1.00 98.19 126 ALA A CA 1
ATOM 973 C C . ALA A 1 126 ? 13.968 5.374 -12.157 1.00 98.19 126 ALA A C 1
ATOM 975 O O . ALA A 1 126 ? 14.509 6.130 -11.347 1.00 98.19 126 ALA A O 1
ATOM 976 N N . LEU A 1 127 ? 12.738 4.884 -11.962 1.00 98.56 127 LEU A N 1
ATOM 977 C CA . LEU A 1 127 ? 11.948 5.159 -10.765 1.00 98.56 127 LEU A CA 1
ATOM 978 C C . LEU A 1 127 ? 12.658 4.672 -9.494 1.00 98.56 127 LEU A C 1
ATOM 980 O O . LEU A 1 127 ? 12.679 5.397 -8.503 1.00 98.56 127 LEU A O 1
ATOM 984 N N . ILE A 1 128 ? 13.229 3.463 -9.497 1.00 98.69 128 ILE A N 1
ATOM 985 C CA . ILE A 1 128 ? 13.907 2.901 -8.316 1.00 98.69 128 ILE A CA 1
ATOM 986 C C . ILE A 1 128 ? 15.080 3.794 -7.896 1.00 98.69 128 ILE A C 1
ATOM 988 O O . ILE A 1 128 ? 15.187 4.157 -6.722 1.00 98.69 128 ILE A O 1
ATOM 992 N N . ASP A 1 129 ? 15.926 4.180 -8.853 1.00 98.44 129 ASP A N 1
ATOM 993 C CA . ASP A 1 129 ? 17.070 5.058 -8.598 1.00 98.44 129 ASP A CA 1
ATOM 994 C C . ASP A 1 129 ? 16.622 6.448 -8.123 1.00 98.44 129 ASP A C 1
ATOM 996 O O . ASP A 1 129 ? 17.193 7.000 -7.180 1.00 98.44 129 ASP A O 1
ATOM 1000 N N . ARG A 1 130 ? 15.561 7.000 -8.725 1.00 98.62 130 ARG A N 1
ATOM 1001 C CA . ARG A 1 130 ? 14.990 8.288 -8.318 1.00 98.62 130 ARG A CA 1
ATOM 1002 C C . ARG A 1 130 ? 14.460 8.245 -6.887 1.00 98.62 130 ARG A C 1
ATOM 1004 O O . ARG A 1 130 ? 14.807 9.110 -6.086 1.00 98.62 130 ARG A O 1
ATOM 1011 N N . LEU A 1 131 ? 13.665 7.230 -6.546 1.00 98.69 131 LEU A N 1
ATOM 1012 C CA . LEU A 1 131 ? 13.135 7.061 -5.193 1.00 98.69 131 LEU A CA 1
ATOM 1013 C C . LEU A 1 131 ? 14.266 6.918 -4.169 1.00 98.69 131 LEU A C 1
ATOM 1015 O O . LEU A 1 131 ? 14.159 7.483 -3.086 1.00 98.69 131 LEU A O 1
ATOM 1019 N N . ALA A 1 132 ? 15.353 6.212 -4.500 1.00 98.69 132 ALA A N 1
ATOM 1020 C CA . ALA A 1 132 ? 16.508 6.086 -3.608 1.00 98.69 132 ALA A CA 1
ATOM 1021 C C . ALA A 1 132 ? 17.264 7.404 -3.396 1.00 98.69 132 ALA A C 1
ATOM 1023 O O . ALA A 1 132 ? 17.852 7.611 -2.338 1.00 98.69 132 ALA A O 1
ATOM 1024 N N . ALA A 1 133 ? 17.273 8.280 -4.402 1.00 98.56 133 ALA A N 1
ATOM 1025 C CA . ALA A 1 133 ? 17.907 9.590 -4.314 1.00 98.56 133 ALA A CA 1
ATOM 1026 C C . ALA A 1 133 ? 17.052 10.614 -3.547 1.00 98.56 133 ALA A C 1
ATOM 1028 O O . ALA A 1 133 ? 17.591 11.540 -2.943 1.00 98.56 133 ALA A O 1
ATOM 1029 N N . GLU A 1 134 ? 15.727 10.474 -3.597 1.00 98.56 134 GLU A N 1
ATOM 1030 C CA . GLU A 1 134 ? 14.777 11.454 -3.057 1.00 98.56 134 GLU A CA 1
ATOM 1031 C C . GLU A 1 134 ? 14.208 11.074 -1.679 1.00 98.56 134 GLU A C 1
ATOM 1033 O O . GLU A 1 134 ? 13.728 11.946 -0.952 1.00 98.56 134 GLU A O 1
ATOM 1038 N N . LEU A 1 135 ? 14.247 9.790 -1.308 1.00 98.62 135 LEU A N 1
ATOM 1039 C CA . LEU A 1 135 ? 13.734 9.254 -0.044 1.00 98.62 135 LEU A CA 1
ATOM 1040 C C . LEU A 1 135 ? 14.848 8.579 0.760 1.00 98.62 135 LEU A C 1
ATOM 1042 O O . LEU A 1 135 ? 15.885 8.227 0.218 1.00 98.62 135 LEU A O 1
ATOM 1046 N N . ASP A 1 136 ? 14.601 8.340 2.051 1.00 98.31 136 ASP A N 1
ATOM 1047 C CA . ASP A 1 136 ? 15.432 7.458 2.879 1.00 98.31 136 ASP A CA 1
ATOM 1048 C C . ASP A 1 136 ? 15.021 5.987 2.648 1.00 98.31 136 ASP A C 1
ATOM 1050 O O . ASP A 1 136 ? 13.951 5.570 3.124 1.00 98.31 136 ASP A O 1
ATOM 1054 N N . PRO A 1 137 ? 15.838 5.171 1.950 1.00 98.44 137 PRO A N 1
ATOM 1055 C CA . PRO A 1 137 ? 15.474 3.796 1.614 1.00 98.44 137 PRO A CA 1
ATOM 1056 C C . PRO A 1 137 ? 15.320 2.903 2.848 1.00 98.44 137 PRO A C 1
ATOM 1058 O O . PRO A 1 137 ? 14.473 2.012 2.857 1.00 98.44 137 PRO A O 1
ATOM 1061 N N . SER A 1 138 ? 16.040 3.192 3.940 1.00 97.44 138 SER A N 1
ATOM 1062 C CA . SER A 1 138 ? 15.995 2.395 5.178 1.00 97.44 138 SER A CA 1
ATOM 1063 C C . SER A 1 138 ? 14.627 2.440 5.878 1.00 97.44 138 SER A C 1
ATOM 1065 O O . SER A 1 138 ? 14.281 1.583 6.703 1.00 97.44 138 SER A O 1
ATOM 1067 N N . ARG A 1 139 ? 13.812 3.439 5.526 1.00 97.69 139 ARG A N 1
ATOM 1068 C CA . ARG A 1 139 ? 12.440 3.623 6.007 1.00 97.69 139 ARG A CA 1
ATOM 1069 C C . ARG A 1 139 ? 11.378 3.077 5.067 1.00 97.69 139 ARG A C 1
ATOM 1071 O O . ARG A 1 139 ? 10.192 3.139 5.408 1.00 97.69 139 ARG A O 1
ATOM 1078 N N . CYS A 1 140 ? 11.794 2.554 3.922 1.00 98.56 140 CYS A N 1
ATOM 1079 C CA . CYS A 1 140 ? 10.923 2.198 2.823 1.00 98.56 140 CYS A CA 1
ATOM 1080 C C . CYS A 1 140 ? 11.026 0.699 2.504 1.00 98.56 140 CYS A C 1
ATOM 1082 O O . CYS A 1 140 ? 12.105 0.127 2.340 1.00 98.56 140 CYS A O 1
ATOM 1084 N N . ALA A 1 141 ? 9.871 0.056 2.388 1.00 98.31 141 ALA A N 1
ATOM 1085 C CA . ALA A 1 141 ? 9.719 -1.211 1.694 1.00 98.31 141 ALA A CA 1
ATOM 1086 C C . ALA A 1 141 ? 9.308 -0.929 0.250 1.00 98.31 141 ALA A C 1
ATOM 1088 O O . ALA A 1 141 ? 8.417 -0.112 0.036 1.00 98.31 141 ALA A O 1
ATOM 1089 N N . LEU A 1 142 ? 9.921 -1.591 -0.727 1.00 98.06 142 LEU A N 1
ATOM 1090 C CA . LEU A 1 142 ? 9.595 -1.437 -2.143 1.00 98.06 142 LEU A CA 1
ATOM 1091 C C . LEU A 1 142 ? 9.124 -2.777 -2.709 1.00 98.06 142 LEU A C 1
ATOM 1093 O O . LEU A 1 142 ? 9.765 -3.809 -2.507 1.00 98.06 142 LEU A O 1
ATOM 1097 N N . TYR A 1 143 ? 7.989 -2.774 -3.406 1.00 96.31 143 TYR A N 1
ATOM 1098 C CA . TYR A 1 143 ? 7.505 -3.958 -4.108 1.00 96.31 143 TYR A CA 1
ATOM 1099 C C . TYR A 1 143 ? 6.771 -3.601 -5.395 1.00 96.31 143 TYR A C 1
ATOM 1101 O O . TYR A 1 143 ? 6.214 -2.513 -5.544 1.00 96.31 143 TYR A O 1
ATOM 1109 N N . PHE A 1 144 ? 6.751 -4.559 -6.314 1.00 95.50 144 PHE A N 1
ATOM 1110 C CA . PHE A 1 144 ? 6.234 -4.398 -7.666 1.00 95.50 144 PHE A CA 1
ATOM 1111 C C . PHE A 1 144 ? 4.991 -5.260 -7.826 1.00 95.50 144 PHE A C 1
ATOM 1113 O O . PHE A 1 144 ? 4.954 -6.411 -7.388 1.00 95.50 144 PHE A O 1
ATOM 1120 N N . ALA A 1 145 ? 3.957 -4.703 -8.440 1.00 92.19 145 ALA A N 1
ATOM 1121 C CA . ALA A 1 145 ? 2.717 -5.405 -8.692 1.00 92.19 145 ALA A CA 1
ATOM 1122 C C . ALA A 1 145 ? 2.249 -5.106 -10.110 1.00 92.19 145 ALA A C 1
ATOM 1124 O O . ALA A 1 145 ? 1.996 -3.954 -10.465 1.00 92.19 145 ALA A O 1
ATOM 1125 N N . ARG A 1 146 ? 2.099 -6.161 -10.911 1.00 91.94 146 ARG A N 1
ATOM 1126 C CA . ARG A 1 146 ? 1.473 -6.048 -12.224 1.00 91.94 146 ARG A CA 1
ATOM 1127 C C . ARG A 1 146 ? 0.026 -5.581 -12.057 1.00 91.94 146 ARG A C 1
ATOM 1129 O O . ARG A 1 146 ? -0.710 -6.130 -11.236 1.00 91.94 146 ARG A O 1
ATOM 1136 N N . VAL A 1 147 ? -0.384 -4.589 -12.839 1.00 89.31 147 VAL A N 1
ATOM 1137 C CA . VAL A 1 147 ? -1.774 -4.122 -12.879 1.00 89.31 147 VAL A CA 1
ATOM 1138 C C . VAL A 1 147 ? -2.646 -5.217 -13.504 1.00 89.31 147 VAL A C 1
ATOM 1140 O O . VAL A 1 147 ? -2.334 -5.721 -14.579 1.00 89.31 147 VAL A O 1
ATOM 1143 N N . GLY A 1 148 ? -3.715 -5.634 -12.829 1.00 82.25 148 GLY A N 1
ATOM 1144 C CA . GLY A 1 148 ? -4.686 -6.565 -13.408 1.00 82.25 148 GLY A CA 1
ATOM 1145 C C . GLY A 1 148 ? -5.574 -5.872 -14.440 1.00 82.25 148 GLY A C 1
ATOM 1146 O O . GLY A 1 148 ? -5.903 -4.699 -14.271 1.00 82.25 148 GLY A O 1
ATOM 1147 N N . ASP A 1 149 ? -5.978 -6.600 -15.477 1.00 81.00 149 ASP A N 1
ATOM 1148 C CA . ASP A 1 149 ? -7.071 -6.191 -16.356 1.00 81.00 149 ASP A CA 1
ATOM 1149 C C . ASP A 1 149 ? -8.371 -6.792 -15.809 1.00 81.00 149 ASP A C 1
ATOM 1151 O O . ASP A 1 149 ? -8.479 -8.001 -15.616 1.00 81.00 149 ASP A O 1
ATOM 1155 N N . VAL A 1 150 ? -9.338 -5.939 -15.478 1.00 73.25 150 VAL A N 1
ATOM 1156 C CA . VAL A 1 150 ? -10.649 -6.360 -14.954 1.00 73.25 150 VAL A CA 1
ATOM 1157 C C . VAL A 1 150 ? -11.765 -6.191 -15.992 1.00 73.25 150 VAL A C 1
ATOM 1159 O O . VAL A 1 150 ? -12.944 -6.317 -15.660 1.00 73.25 150 VAL A O 1
ATOM 1162 N N . GLY A 1 151 ? -11.410 -5.898 -17.247 1.00 71.25 151 GLY A N 1
ATOM 1163 C CA . GLY A 1 151 ? -12.329 -5.709 -18.367 1.00 71.25 151 GLY A CA 1
ATOM 1164 C C . GLY A 1 151 ? -13.098 -4.387 -18.336 1.00 71.25 151 GLY A C 1
ATOM 1165 O O . GLY A 1 151 ? -14.140 -4.270 -18.982 1.00 71.25 151 GLY A O 1
ATOM 1166 N N . ILE A 1 152 ? -12.635 -3.397 -17.562 1.00 71.75 152 ILE A N 1
ATOM 1167 C CA . ILE A 1 152 ? -13.307 -2.101 -17.397 1.00 71.75 152 ILE A CA 1
ATOM 1168 C C . ILE A 1 152 ? -12.286 -0.968 -17.487 1.00 71.75 152 ILE A C 1
ATOM 1170 O O . ILE A 1 152 ? -11.448 -0.806 -16.606 1.00 71.75 152 ILE A O 1
ATOM 1174 N N . GLY A 1 153 ? -12.409 -0.134 -18.522 1.00 78.81 153 GLY A N 1
ATOM 1175 C CA . GLY A 1 153 ? -11.738 1.170 -18.624 1.00 78.81 153 GLY A CA 1
ATOM 1176 C C . GLY A 1 153 ? -10.221 1.152 -18.853 1.00 78.81 153 GLY A C 1
ATOM 1177 O O . GLY A 1 153 ? -9.668 2.192 -19.197 1.00 78.81 153 GLY A O 1
ATOM 1178 N N . TYR A 1 154 ? -9.556 0.008 -18.704 1.00 82.94 154 TYR A N 1
ATOM 1179 C CA . TYR A 1 154 ? -8.124 -0.156 -18.928 1.00 82.94 154 TYR A CA 1
ATOM 1180 C C . TYR A 1 154 ? -7.841 -1.555 -19.466 1.00 82.94 154 TYR A C 1
ATOM 1182 O O . TYR A 1 154 ? -8.412 -2.510 -18.950 1.00 82.94 154 TYR A O 1
ATOM 1190 N N . ALA A 1 155 ? -6.965 -1.655 -20.468 1.00 84.81 155 ALA A N 1
ATOM 1191 C CA . ALA A 1 155 ? -6.466 -2.928 -20.971 1.00 84.81 155 ALA A CA 1
ATOM 1192 C C . ALA A 1 155 ? -4.991 -3.088 -20.596 1.00 84.81 155 ALA A C 1
ATOM 1194 O O . ALA A 1 155 ? -4.216 -2.149 -20.805 1.00 84.81 155 ALA A O 1
ATOM 1195 N N . ASN A 1 156 ? -4.589 -4.251 -20.075 1.00 84.44 156 ASN A N 1
ATOM 1196 C CA . ASN A 1 156 ? -3.180 -4.535 -19.778 1.00 84.44 156 ASN A CA 1
ATOM 1197 C C . ASN A 1 156 ? -2.660 -5.753 -20.543 1.00 84.44 156 ASN A C 1
ATOM 1199 O O . ASN A 1 156 ? -2.871 -6.896 -20.144 1.00 84.44 156 ASN A O 1
ATOM 1203 N N . ASN A 1 157 ? -1.876 -5.484 -21.587 1.00 87.19 157 ASN A N 1
ATOM 1204 C CA . ASN A 1 157 ? -1.302 -6.514 -22.453 1.00 87.19 157 ASN A CA 1
ATOM 1205 C C . ASN A 1 157 ? 0.086 -6.998 -21.998 1.00 87.19 157 ASN A C 1
ATOM 1207 O O . ASN A 1 157 ? 0.727 -7.770 -22.709 1.00 87.19 157 ASN A O 1
ATOM 1211 N N . LEU A 1 158 ? 0.588 -6.542 -20.846 1.00 89.38 158 LEU A N 1
ATOM 1212 C CA . LEU A 1 158 ? 1.832 -7.053 -20.276 1.00 89.38 158 LEU A CA 1
ATOM 1213 C C . LEU A 1 158 ? 1.588 -8.479 -19.766 1.00 89.38 158 LEU A C 1
ATOM 1215 O O . LEU A 1 158 ? 0.801 -8.658 -18.844 1.00 89.38 158 LEU A O 1
ATOM 1219 N N . LEU A 1 159 ? 2.230 -9.490 -20.346 1.00 88.31 159 LEU A N 1
ATOM 1220 C CA . LEU A 1 159 ? 2.013 -10.905 -20.000 1.00 88.31 159 LEU A CA 1
ATOM 1221 C C . LEU A 1 159 ? 3.020 -11.414 -18.962 1.00 88.31 159 LEU A C 1
ATOM 1223 O O . LEU A 1 159 ? 4.126 -10.883 -18.847 1.00 88.31 159 LEU A O 1
ATOM 1227 N N . HIS A 1 160 ? 2.672 -12.479 -18.239 1.00 88.56 160 HIS A N 1
ATOM 1228 C CA . HIS A 1 160 ? 3.579 -13.145 -17.302 1.00 88.56 160 HIS A CA 1
ATOM 1229 C C . HIS A 1 160 ? 4.601 -14.012 -18.057 1.00 88.56 160 HIS A C 1
ATOM 1231 O O . HIS A 1 160 ? 4.458 -15.227 -18.199 1.00 88.56 160 HIS A O 1
ATOM 1237 N N . THR A 1 161 ? 5.664 -13.372 -18.543 1.00 90.81 161 THR A N 1
ATOM 1238 C CA . THR A 1 161 ? 6.767 -14.014 -19.272 1.00 90.81 161 THR A CA 1
ATOM 1239 C C . THR A 1 161 ? 7.989 -14.238 -18.377 1.00 90.81 161 THR A C 1
ATOM 1241 O O . THR A 1 161 ? 8.116 -13.645 -17.305 1.00 90.81 161 THR A O 1
ATOM 1244 N N . GLY A 1 162 ? 8.929 -15.073 -18.837 1.00 91.19 162 GLY A N 1
ATOM 1245 C CA . GLY A 1 162 ? 10.238 -15.217 -18.182 1.00 91.19 162 GLY A CA 1
ATOM 1246 C C . GLY A 1 162 ? 11.091 -13.941 -18.243 1.00 91.19 162 GLY A C 1
ATOM 1247 O O . GLY A 1 162 ? 11.905 -13.690 -17.363 1.00 91.19 162 GLY A O 1
ATOM 1248 N N . GLU A 1 163 ? 10.878 -13.098 -19.254 1.00 93.00 163 GLU A N 1
ATOM 1249 C CA . GLU A 1 163 ? 11.490 -11.768 -19.320 1.00 93.00 163 GLU A CA 1
ATOM 1250 C C . GLU A 1 163 ? 10.945 -10.866 -18.208 1.00 93.00 163 GLU A C 1
ATOM 1252 O O . GLU A 1 163 ? 11.716 -10.268 -17.458 1.00 93.00 163 GLU A O 1
ATOM 1257 N N . LEU A 1 164 ? 9.621 -10.833 -18.029 1.00 94.12 164 LEU A N 1
ATOM 1258 C CA . LEU A 1 164 ? 9.008 -10.056 -16.958 1.00 94.12 164 LEU A CA 1
ATOM 1259 C C . LEU A 1 164 ? 9.454 -10.554 -15.575 1.00 94.12 164 LEU A C 1
ATOM 1261 O O . LEU A 1 164 ? 9.699 -9.731 -14.693 1.00 94.12 164 LEU A O 1
ATOM 1265 N N . SER A 1 165 ? 9.599 -11.871 -15.371 1.00 95.00 165 SER A N 1
ATOM 1266 C CA . SER A 1 165 ? 10.083 -12.394 -14.085 1.00 95.00 165 SER A CA 1
ATOM 1267 C C . SER A 1 165 ? 11.529 -11.966 -13.824 1.00 95.00 165 SER A C 1
ATOM 1269 O O . SER A 1 165 ? 11.834 -11.503 -12.726 1.00 95.00 165 SER A O 1
ATOM 1271 N N . ALA A 1 166 ? 12.397 -12.001 -14.842 1.00 95.38 166 ALA A N 1
ATOM 1272 C CA . ALA A 1 166 ? 13.767 -11.503 -14.736 1.00 95.38 166 ALA A CA 1
ATOM 1273 C C . ALA A 1 166 ? 13.826 -10.004 -14.384 1.00 95.38 166 ALA A C 1
ATOM 1275 O O . ALA A 1 166 ? 14.667 -9.596 -13.581 1.00 95.38 166 ALA A O 1
ATOM 1276 N N . HIS A 1 167 ? 12.914 -9.188 -14.927 1.00 96.88 167 HIS A N 1
ATOM 1277 C CA . HIS A 1 167 ? 12.781 -7.777 -14.552 1.00 96.88 167 HIS A CA 1
ATOM 1278 C C . HIS A 1 167 ? 12.354 -7.605 -13.091 1.00 96.88 167 HIS A C 1
ATOM 1280 O O . HIS A 1 167 ? 13.007 -6.866 -12.359 1.00 96.88 167 HIS A O 1
ATOM 1286 N N . PHE A 1 168 ? 11.328 -8.326 -12.631 1.00 96.56 168 PHE A N 1
ATOM 1287 C CA . PHE A 1 168 ? 10.885 -8.269 -11.232 1.00 96.56 168 PHE A CA 1
ATOM 1288 C C . PHE A 1 168 ? 12.016 -8.624 -10.261 1.00 96.56 168 PHE A C 1
ATOM 1290 O O . PHE A 1 168 ? 12.241 -7.901 -9.288 1.00 96.56 168 PHE A O 1
ATOM 1297 N N . THR A 1 169 ? 12.772 -9.681 -10.556 1.00 95.44 169 THR A N 1
ATOM 1298 C CA . THR A 1 169 ? 13.948 -10.066 -9.771 1.00 95.44 169 THR A CA 1
ATOM 1299 C C . THR A 1 169 ? 15.026 -8.980 -9.802 1.00 95.44 169 THR A C 1
ATOM 1301 O O . THR A 1 169 ? 15.557 -8.612 -8.753 1.00 95.44 169 THR A O 1
ATOM 1304 N N . ARG A 1 170 ? 15.350 -8.429 -10.982 1.00 96.81 170 ARG A N 1
ATOM 1305 C CA . ARG A 1 170 ? 16.342 -7.347 -11.121 1.00 96.81 170 ARG A CA 1
ATOM 1306 C C . ARG A 1 170 ? 15.955 -6.130 -10.286 1.00 96.81 170 ARG A C 1
ATOM 1308 O O . ARG A 1 170 ? 16.795 -5.595 -9.567 1.00 96.81 170 ARG A O 1
ATOM 1315 N N . TRP A 1 171 ? 14.694 -5.719 -10.341 1.00 97.88 171 TRP A N 1
ATOM 1316 C CA . TRP A 1 171 ? 14.191 -4.574 -9.591 1.00 97.88 171 TRP A CA 1
ATOM 1317 C C . TRP A 1 171 ? 14.236 -4.795 -8.078 1.00 97.88 171 TRP A C 1
ATOM 1319 O O . TRP A 1 171 ? 14.639 -3.898 -7.341 1.00 97.88 171 TRP A O 1
ATOM 1329 N N . GLN A 1 172 ? 13.889 -5.992 -7.597 1.00 96.81 172 GLN A N 1
ATOM 1330 C CA . GLN A 1 172 ? 14.001 -6.339 -6.175 1.00 96.81 172 GLN A CA 1
ATOM 1331 C C . GLN A 1 172 ? 15.460 -6.334 -5.695 1.00 96.81 172 GLN A C 1
ATOM 1333 O O . GLN A 1 172 ? 15.751 -5.792 -4.628 1.00 96.81 172 GLN A O 1
ATOM 1338 N N . ARG A 1 173 ? 16.387 -6.875 -6.498 1.00 96.44 173 ARG A N 1
ATOM 1339 C CA . ARG A 1 173 ? 17.833 -6.817 -6.229 1.00 96.44 173 ARG A CA 1
ATOM 1340 C C . ARG A 1 173 ? 18.329 -5.377 -6.153 1.00 96.44 173 ARG A C 1
ATOM 1342 O O . ARG A 1 173 ? 18.921 -4.989 -5.150 1.00 96.44 173 ARG A O 1
ATOM 1349 N N . ARG A 1 174 ? 18.007 -4.559 -7.159 1.00 97.81 174 ARG A N 1
ATOM 1350 C CA . ARG A 1 174 ? 18.388 -3.142 -7.192 1.00 97.81 174 ARG A CA 1
ATOM 1351 C C . ARG A 1 174 ? 17.847 -2.379 -5.982 1.00 97.81 174 ARG A C 1
ATOM 1353 O O . ARG A 1 174 ? 18.565 -1.581 -5.387 1.00 97.81 174 ARG A O 1
ATOM 1360 N N . ALA A 1 175 ? 16.609 -2.661 -5.574 1.00 97.94 175 ALA A N 1
ATOM 1361 C CA . ALA A 1 175 ? 16.021 -2.071 -4.378 1.00 97.94 175 ALA A CA 1
ATOM 1362 C C . ALA A 1 175 ? 16.828 -2.420 -3.110 1.00 97.94 175 ALA A C 1
ATOM 1364 O O . ALA A 1 175 ? 17.159 -1.535 -2.322 1.00 97.94 175 ALA A O 1
ATOM 1365 N N . LEU A 1 176 ? 17.198 -3.693 -2.937 1.00 97.19 176 LEU A N 1
ATOM 1366 C CA . LEU A 1 176 ? 18.021 -4.162 -1.816 1.00 97.19 176 LEU A CA 1
ATOM 1367 C C . LEU A 1 176 ? 19.428 -3.545 -1.793 1.00 97.19 176 LEU A C 1
ATOM 1369 O O . LEU A 1 176 ? 19.950 -3.263 -0.709 1.00 97.19 176 LEU A O 1
ATOM 1373 N N . GLU A 1 177 ? 20.048 -3.354 -2.959 1.00 97.38 177 GLU A N 1
ATOM 1374 C CA . GLU A 1 177 ? 21.358 -2.701 -3.110 1.00 97.38 177 GLU A CA 1
ATOM 1375 C C . GLU A 1 177 ? 21.315 -1.228 -2.697 1.00 97.38 177 GLU A C 1
ATOM 1377 O O . GLU A 1 177 ? 22.245 -0.735 -2.063 1.00 97.38 177 GLU A O 1
ATOM 1382 N N . LEU A 1 178 ? 20.216 -0.542 -3.012 1.00 98.12 178 LEU A N 1
ATOM 1383 C CA . LEU A 1 178 ? 19.984 0.860 -2.660 1.00 98.12 178 LEU A CA 1
ATOM 1384 C C . LEU A 1 178 ? 19.494 1.055 -1.217 1.00 98.12 178 LEU A C 1
ATOM 1386 O O . LEU A 1 178 ? 19.275 2.184 -0.791 1.00 98.12 178 LEU A O 1
ATOM 1390 N N . GLY A 1 179 ? 19.340 -0.026 -0.447 1.00 97.56 179 GLY A N 1
ATOM 1391 C CA . GLY A 1 179 ? 18.991 0.028 0.973 1.00 97.56 179 GLY A CA 1
ATOM 1392 C C . GLY A 1 179 ? 17.494 -0.010 1.278 1.00 97.56 179 GLY A C 1
ATOM 1393 O O . GLY A 1 179 ? 17.120 0.148 2.441 1.00 97.56 179 GLY A O 1
ATOM 1394 N N . PHE A 1 180 ? 16.636 -0.246 0.282 1.00 98.38 180 PHE A N 1
ATOM 1395 C CA . PHE A 1 180 ? 15.232 -0.561 0.538 1.00 98.38 180 PHE A CA 1
ATOM 1396 C C . PHE A 1 180 ? 15.095 -1.936 1.187 1.00 98.38 180 PHE A C 1
ATOM 1398 O O . PHE A 1 180 ? 15.919 -2.836 1.005 1.00 98.38 180 PHE A O 1
ATOM 1405 N N . THR A 1 181 ? 13.982 -2.131 1.886 1.00 97.06 181 THR A N 1
ATOM 1406 C CA . THR A 1 181 ? 13.519 -3.478 2.231 1.00 97.06 181 THR A CA 1
ATOM 1407 C C . THR A 1 181 ? 12.627 -4.023 1.117 1.00 97.06 181 THR A C 1
ATOM 1409 O O . THR A 1 181 ? 11.876 -3.281 0.487 1.00 97.06 181 THR A O 1
ATOM 1412 N N . VAL A 1 182 ? 12.681 -5.329 0.867 1.00 95.12 182 VAL A N 1
ATOM 1413 C CA . VAL A 1 182 ? 11.735 -6.023 -0.020 1.00 95.12 182 VAL A CA 1
ATOM 1414 C C . VAL A 1 182 ? 11.074 -7.149 0.764 1.00 95.12 182 VAL A C 1
ATOM 1416 O O . VAL A 1 182 ? 11.648 -7.671 1.723 1.00 95.12 182 VAL A O 1
ATOM 1419 N N . SER A 1 183 ? 9.843 -7.503 0.398 1.00 86.06 183 SER A N 1
ATOM 1420 C CA . SER A 1 183 ? 9.144 -8.599 1.072 1.00 86.06 183 SER A CA 1
ATOM 1421 C C . SER A 1 183 ? 9.858 -9.916 0.796 1.00 86.06 183 SER A C 1
ATOM 1423 O O . SER A 1 183 ? 10.120 -10.246 -0.358 1.00 86.06 183 SER A O 1
ATOM 1425 N N . ARG A 1 184 ? 10.151 -10.674 1.856 1.00 85.81 184 ARG A N 1
ATOM 1426 C CA . ARG A 1 184 ? 10.695 -12.024 1.710 1.00 85.81 184 ARG A CA 1
ATOM 1427 C C . ARG A 1 184 ? 9.624 -12.942 1.111 1.00 85.81 184 ARG A C 1
ATOM 1429 O O . ARG A 1 184 ? 8.486 -12.906 1.597 1.00 85.81 184 ARG A O 1
ATOM 1436 N N . PRO A 1 185 ? 9.972 -13.772 0.116 1.00 86.81 185 PRO A N 1
ATOM 1437 C CA . PRO A 1 185 ? 9.071 -14.796 -0.383 1.00 86.81 185 PRO A CA 1
ATOM 1438 C C . PRO A 1 185 ? 8.603 -15.713 0.745 1.00 86.81 185 PRO A C 1
ATOM 1440 O O . PRO A 1 185 ? 9.350 -16.031 1.671 1.00 86.81 185 PRO A O 1
ATOM 1443 N N . GLY A 1 186 ? 7.341 -16.125 0.692 1.00 81.00 186 GLY A N 1
ATOM 1444 C CA . GLY A 1 186 ? 6.739 -16.932 1.742 1.00 81.00 186 GLY A CA 1
ATOM 1445 C C . GLY A 1 186 ? 5.581 -17.766 1.226 1.00 81.00 186 GLY A C 1
ATOM 1446 O O . GLY A 1 186 ? 4.973 -17.456 0.204 1.00 81.00 186 GLY A O 1
ATOM 1447 N N . ALA A 1 187 ? 5.254 -18.831 1.963 1.00 80.81 187 ALA A N 1
ATOM 1448 C CA . ALA A 1 187 ? 4.155 -19.715 1.598 1.00 80.81 187 ALA A CA 1
ATOM 1449 C C . ALA A 1 187 ? 2.847 -18.928 1.455 1.00 80.81 187 ALA A C 1
ATOM 1451 O O . ALA A 1 187 ? 2.455 -18.176 2.357 1.00 80.81 187 ALA A O 1
ATOM 1452 N N . ARG A 1 188 ? 2.150 -19.147 0.337 1.00 75.19 188 ARG A N 1
ATOM 1453 C CA . ARG A 1 188 ? 0.869 -18.501 0.069 1.00 75.19 188 ARG A CA 1
ATOM 1454 C C . ARG A 1 188 ? -0.138 -18.888 1.146 1.00 75.19 188 ARG A C 1
ATOM 1456 O O . ARG A 1 188 ? -0.381 -20.065 1.403 1.00 75.19 188 ARG A O 1
ATO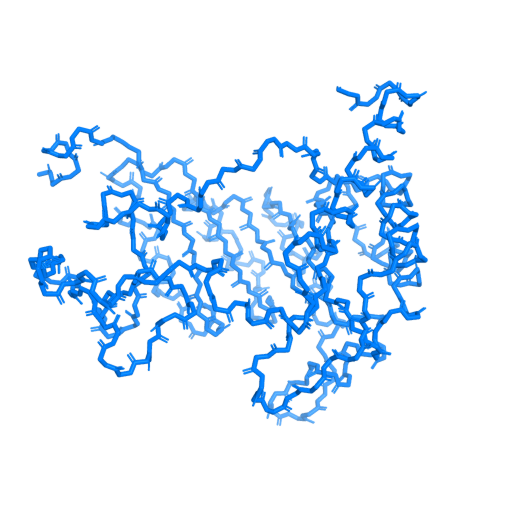M 1463 N N . ARG A 1 189 ? -0.736 -17.877 1.771 1.00 82.75 189 ARG A N 1
ATOM 1464 C CA . ARG A 1 189 ? -1.838 -18.044 2.719 1.00 82.75 189 ARG A CA 1
ATOM 1465 C C . ARG A 1 189 ? -3.053 -17.289 2.194 1.00 82.75 189 ARG A C 1
ATOM 1467 O O . ARG A 1 189 ? -2.861 -16.210 1.632 1.00 82.75 189 ARG A O 1
ATOM 1474 N N . PRO A 1 190 ? -4.275 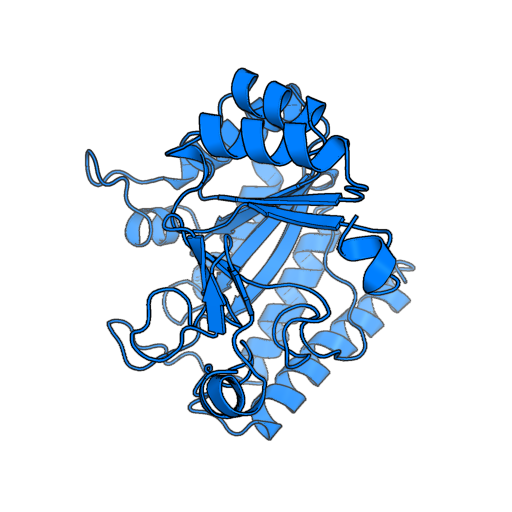-17.805 2.404 1.00 83.88 190 PRO A N 1
ATOM 1475 C CA . PRO A 1 190 ? -5.482 -17.058 2.088 1.00 83.88 190 PRO A CA 1
ATOM 1476 C C . PRO A 1 190 ? -5.470 -15.686 2.766 1.00 83.88 190 PRO A C 1
ATOM 1478 O O . PRO A 1 190 ? -4.947 -15.528 3.879 1.00 83.88 190 PRO A O 1
ATOM 1481 N N . CYS A 1 191 ? -6.070 -14.694 2.108 1.00 87.75 191 CYS A N 1
ATOM 1482 C CA . CYS A 1 191 ? -6.259 -13.376 2.701 1.00 87.75 191 CYS A CA 1
ATOM 1483 C C . CYS A 1 191 ? -6.974 -13.514 4.052 1.00 87.75 191 CYS A C 1
ATOM 1485 O O . CYS A 1 191 ? -8.009 -14.170 4.158 1.00 87.75 191 CYS A O 1
ATOM 1487 N N . ARG A 1 192 ? -6.433 -12.889 5.105 1.00 87.94 192 ARG A N 1
ATOM 1488 C CA . ARG A 1 192 ? -6.994 -13.036 6.457 1.00 87.94 192 ARG A CA 1
ATOM 1489 C C . ARG A 1 192 ? -8.431 -12.525 6.548 1.00 87.94 192 ARG A C 1
ATOM 1491 O O . ARG A 1 192 ? -9.214 -13.136 7.257 1.00 87.94 192 ARG A O 1
ATOM 1498 N N . THR A 1 193 ? -8.765 -11.473 5.806 1.00 89.56 193 THR A N 1
ATOM 1499 C CA . THR A 1 193 ? -10.101 -10.864 5.791 1.00 89.56 193 THR A CA 1
ATOM 1500 C C . THR A 1 193 ? -11.077 -11.667 4.934 1.00 89.56 193 THR A C 1
ATOM 1502 O O . THR A 1 193 ? -12.039 -12.212 5.455 1.00 89.56 193 THR A O 1
ATOM 1505 N N . CYS A 1 194 ? -10.815 -11.787 3.629 1.00 91.25 194 CYS A N 1
ATOM 1506 C CA . CYS A 1 194 ? -11.782 -12.353 2.681 1.00 91.25 194 CYS A CA 1
ATOM 1507 C C . CYS A 1 194 ? -11.607 -13.858 2.416 1.00 91.25 194 CYS A C 1
ATOM 1509 O O . CYS A 1 194 ? -12.508 -14.484 1.874 1.00 91.25 194 CYS A O 1
ATOM 1511 N N . GLY A 1 195 ? -10.482 -14.462 2.810 1.00 89.75 195 GLY A N 1
ATOM 1512 C CA . GLY A 1 195 ? -10.224 -15.898 2.637 1.00 89.75 195 GLY A CA 1
ATOM 1513 C C . GLY A 1 195 ? -10.881 -16.786 3.697 1.00 89.75 195 GLY A C 1
ATOM 1514 O O . GLY A 1 195 ? -10.744 -18.004 3.636 1.00 89.75 195 GLY A O 1
ATOM 1515 N N . HIS A 1 196 ? -11.575 -16.193 4.672 1.00 88.75 196 HIS A N 1
ATOM 1516 C CA . HIS A 1 196 ? -12.312 -16.907 5.711 1.00 88.75 196 HIS A CA 1
ATOM 1517 C C . HIS A 1 196 ? -13.759 -16.428 5.699 1.00 88.75 196 HIS A C 1
ATOM 1519 O O . HIS A 1 196 ? -14.018 -15.256 5.964 1.00 88.75 196 HIS A O 1
ATOM 1525 N N . THR A 1 197 ? -14.685 -17.328 5.382 1.00 86.94 197 THR A N 1
ATOM 1526 C CA . THR A 1 197 ? -16.116 -17.024 5.282 1.00 86.94 197 THR A CA 1
ATOM 1527 C C . THR A 1 197 ? -16.707 -16.584 6.619 1.00 86.94 197 THR A C 1
ATOM 1529 O O . THR A 1 197 ? -16.107 -16.780 7.679 1.00 86.94 197 THR A O 1
ATOM 1532 N N . GLU A 1 198 ? -17.897 -15.978 6.567 1.00 85.81 198 GLU A N 1
ATOM 1533 C CA . GLU A 1 198 ? -18.651 -15.516 7.748 1.00 85.81 198 GLU A CA 1
ATOM 1534 C C . GLU A 1 198 ? -17.936 -14.417 8.553 1.00 85.81 198 GLU A C 1
ATOM 1536 O O . GLU A 1 198 ? -18.341 -14.070 9.661 1.00 85.81 198 GLU A O 1
ATOM 1541 N N . GLY A 1 199 ? -16.861 -13.849 8.000 1.00 84.69 199 GLY A N 1
ATOM 1542 C CA . GLY A 1 199 ? -16.230 -12.649 8.529 1.00 84.69 199 GLY A CA 1
ATOM 1543 C C . GLY A 1 199 ? -15.559 -12.799 9.883 1.00 84.69 199 GLY A C 1
ATOM 1544 O O . GLY A 1 199 ? -15.303 -11.796 10.556 1.00 84.69 199 GLY A O 1
ATOM 1545 N N . ARG A 1 200 ? -15.211 -14.042 10.248 1.00 86.88 200 ARG A N 1
ATOM 1546 C CA . ARG A 1 200 ? -14.541 -14.395 11.507 1.00 86.88 200 ARG A CA 1
ATOM 1547 C C . ARG A 1 200 ? -13.327 -13.515 11.803 1.00 86.88 200 ARG A C 1
ATOM 1549 O O . ARG A 1 200 ? -13.101 -13.169 12.955 1.00 86.88 200 ARG A O 1
ATOM 1556 N N . TYR A 1 201 ? -12.539 -13.170 10.785 1.00 89.44 201 TYR A N 1
ATOM 1557 C CA . TYR A 1 201 ? -11.261 -12.469 10.956 1.00 89.44 201 TYR A CA 1
ATOM 1558 C C . TYR A 1 201 ? -11.235 -11.042 10.391 1.00 89.44 201 TYR A C 1
ATOM 1560 O O . TYR A 1 201 ? -10.183 -10.401 10.413 1.00 89.44 201 TYR A O 1
ATOM 1568 N N . GLY A 1 202 ? -12.370 -10.526 9.918 1.00 89.69 202 GLY A N 1
ATOM 1569 C CA . GLY A 1 202 ? -12.503 -9.133 9.496 1.00 89.69 202 GLY A CA 1
ATOM 1570 C C . GLY A 1 202 ? -13.460 -8.933 8.325 1.00 89.69 202 GLY A C 1
ATOM 1571 O O . GLY A 1 202 ? -13.880 -9.890 7.683 1.00 89.69 202 GLY A O 1
ATOM 1572 N N . ALA A 1 203 ? -13.742 -7.662 8.040 1.00 91.31 203 ALA A N 1
ATOM 1573 C CA . ALA A 1 203 ? -14.529 -7.186 6.905 1.00 91.31 203 ALA A CA 1
ATOM 1574 C C . ALA A 1 203 ? -13.888 -5.936 6.302 1.00 91.31 203 ALA A C 1
ATOM 1576 O O . ALA A 1 203 ? -13.077 -5.263 6.943 1.00 91.31 203 ALA A O 1
ATOM 1577 N N . VAL A 1 204 ? -14.323 -5.596 5.091 1.00 95.25 204 VAL A N 1
ATOM 1578 C CA . VAL A 1 204 ? -14.212 -4.236 4.565 1.00 95.25 204 VAL A CA 1
ATOM 1579 C C . VAL A 1 204 ? -15.475 -3.470 4.935 1.00 95.25 204 VAL A C 1
ATOM 1581 O O . VAL A 1 204 ? -16.581 -3.967 4.741 1.00 95.25 204 VAL A O 1
ATOM 1584 N N . ILE A 1 205 ? -15.300 -2.271 5.489 1.00 95.56 205 ILE A N 1
ATOM 1585 C CA . ILE A 1 205 ? -16.393 -1.418 5.963 1.00 95.56 205 ILE A CA 1
ATOM 1586 C C . ILE A 1 205 ? -16.435 -0.166 5.088 1.00 95.56 205 ILE A C 1
ATOM 1588 O O . ILE A 1 205 ? -15.468 0.597 5.053 1.00 95.56 205 ILE A O 1
ATOM 1592 N N . SER A 1 206 ? -17.542 0.036 4.377 1.00 95.12 206 SER A N 1
ATOM 1593 C CA . SER A 1 206 ? -17.793 1.245 3.590 1.00 95.12 206 SER A CA 1
ATOM 1594 C C . SER A 1 206 ? -18.190 2.427 4.483 1.00 95.12 206 SER A C 1
ATOM 1596 O O . SER A 1 206 ? -18.564 2.262 5.644 1.00 95.12 206 SER A O 1
ATOM 1598 N N . ALA A 1 207 ? -18.117 3.647 3.942 1.00 92.38 207 ALA A N 1
ATOM 1599 C CA . ALA A 1 207 ? -18.385 4.883 4.689 1.00 92.38 207 ALA A CA 1
ATOM 1600 C C . ALA A 1 207 ? -19.831 5.008 5.215 1.00 92.38 207 ALA A C 1
ATOM 1602 O O . ALA A 1 207 ? -20.077 5.737 6.172 1.00 92.38 207 ALA A O 1
ATOM 1603 N N . ASP A 1 208 ? -20.772 4.297 4.599 1.00 93.56 208 ASP A N 1
ATOM 1604 C CA . ASP A 1 208 ? -22.175 4.167 5.007 1.00 93.56 208 ASP A CA 1
ATOM 1605 C C . ASP A 1 208 ? -22.399 3.069 6.067 1.00 93.56 208 ASP A C 1
ATOM 1607 O O . ASP A 1 208 ? -23.521 2.863 6.525 1.00 93.56 208 ASP A O 1
ATOM 1611 N N . GLY A 1 209 ? -21.338 2.364 6.469 1.00 95.25 209 GLY A N 1
ATOM 1612 C CA . GLY A 1 209 ? -21.391 1.243 7.401 1.00 95.25 209 GLY A CA 1
ATOM 1613 C C . GLY A 1 209 ? -21.700 -0.103 6.746 1.00 95.25 209 GLY A C 1
ATOM 1614 O O . GLY A 1 209 ? -21.809 -1.092 7.467 1.00 95.25 209 GLY A O 1
ATOM 1615 N N . THR A 1 210 ? -21.823 -0.189 5.420 1.00 97.06 210 THR A N 1
ATOM 1616 C CA . THR A 1 210 ? -22.029 -1.464 4.718 1.00 97.06 210 THR A CA 1
ATOM 1617 C C . THR A 1 210 ? -20.787 -2.355 4.832 1.00 97.06 210 THR A C 1
ATOM 1619 O O . THR A 1 210 ? -19.660 -1.882 4.672 1.00 97.06 210 THR A O 1
ATOM 1622 N N . LEU A 1 211 ? -20.980 -3.653 5.096 1.00 96.50 211 LEU A N 1
ATOM 1623 C CA . LEU A 1 211 ? -19.902 -4.645 5.132 1.00 96.50 211 LEU A CA 1
ATOM 1624 C C . LEU A 1 211 ? -19.775 -5.373 3.794 1.00 96.50 211 LEU A C 1
ATOM 1626 O O . LEU A 1 211 ? -20.764 -5.837 3.222 1.00 96.50 211 LEU A O 1
ATOM 1630 N N . ALA A 1 212 ? -18.535 -5.552 3.356 1.00 95.38 212 ALA A N 1
ATOM 1631 C CA . ALA A 1 212 ? -18.151 -6.327 2.186 1.00 95.38 212 ALA A CA 1
ATOM 1632 C C . ALA A 1 2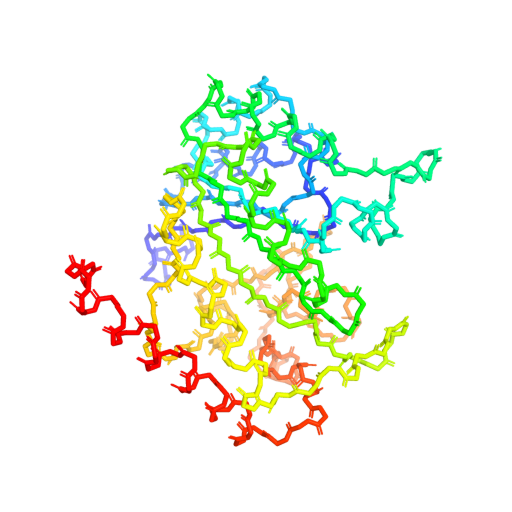12 ? -17.083 -7.367 2.572 1.00 95.38 212 ALA A C 1
ATOM 1634 O O . ALA A 1 212 ? -16.256 -7.114 3.455 1.00 95.38 212 ALA A O 1
ATOM 1635 N N . SER A 1 213 ? -17.081 -8.534 1.917 1.00 93.19 213 SER A N 1
ATOM 1636 C CA . SER A 1 213 ? -16.067 -9.573 2.166 1.00 93.19 213 SER A CA 1
ATOM 1637 C C . SER A 1 213 ? -14.666 -9.098 1.772 1.00 93.19 213 SER A C 1
ATOM 1639 O O . SER A 1 213 ? -13.695 -9.409 2.458 1.00 93.19 213 SER A O 1
ATOM 1641 N N . CYS A 1 214 ? -14.557 -8.314 0.695 1.00 91.94 214 CYS A N 1
ATOM 1642 C CA . CYS A 1 214 ? -13.310 -7.834 0.112 1.00 91.94 214 CYS A CA 1
ATOM 1643 C C . CYS A 1 214 ? -13.422 -6.360 -0.325 1.00 91.94 214 CYS A C 1
ATOM 1645 O O . CYS A 1 214 ? -14.510 -5.837 -0.553 1.00 91.94 214 CYS A O 1
ATOM 1647 N N . TRP A 1 215 ? -12.290 -5.672 -0.499 1.00 90.31 215 TRP A N 1
ATOM 1648 C CA . TRP A 1 215 ? -12.283 -4.306 -1.036 1.00 90.31 215 TRP A CA 1
ATOM 1649 C C . TRP A 1 215 ? -12.750 -4.257 -2.494 1.00 90.31 215 TRP A C 1
ATOM 1651 O O . TRP A 1 215 ? -13.285 -3.246 -2.927 1.00 90.31 215 TRP A O 1
ATOM 1661 N N . GLU A 1 216 ? -12.609 -5.351 -3.243 1.00 86.88 216 GLU A N 1
ATOM 1662 C CA . GLU A 1 216 ? -13.048 -5.439 -4.641 1.00 86.88 216 GLU A CA 1
ATOM 1663 C C . GLU A 1 216 ? -14.556 -5.693 -4.785 1.00 86.88 216 GLU A C 1
ATOM 1665 O O . GLU A 1 216 ? -15.118 -5.552 -5.876 1.00 86.88 216 GLU A O 1
ATOM 1670 N N . THR A 1 217 ? -15.215 -6.080 -3.691 1.00 89.88 217 THR A N 1
ATOM 1671 C CA . THR A 1 217 ? -16.672 -6.230 -3.610 1.00 89.88 217 THR A CA 1
ATOM 1672 C C . THR A 1 217 ? -17.351 -5.019 -2.982 1.00 89.88 217 THR A C 1
ATOM 1674 O O . THR A 1 217 ? -18.562 -4.861 -3.110 1.00 89.88 217 THR A O 1
ATOM 1677 N N . ALA A 1 218 ? -16.592 -4.153 -2.307 1.00 92.06 218 ALA A N 1
ATOM 1678 C CA . ALA A 1 218 ? -17.126 -2.967 -1.657 1.00 92.06 218 ALA A CA 1
ATOM 1679 C C . ALA A 1 218 ? -17.797 -2.031 -2.676 1.00 92.06 218 ALA A C 1
ATOM 1681 O O . ALA A 1 218 ? -17.223 -1.692 -3.710 1.00 92.06 218 ALA A O 1
ATOM 1682 N N . GLY A 1 219 ? -19.033 -1.620 -2.378 1.00 89.56 219 GLY A N 1
ATOM 1683 C CA . GLY A 1 219 ? -19.832 -0.748 -3.244 1.00 89.56 219 GLY A CA 1
ATOM 1684 C C . GLY A 1 219 ? -20.477 -1.440 -4.451 1.00 89.56 219 GLY A C 1
ATOM 1685 O O . GLY A 1 219 ? -21.139 -0.760 -5.233 1.00 89.56 219 GLY A O 1
ATOM 1686 N N . LYS A 1 220 ? -20.320 -2.763 -4.615 1.00 89.94 220 LYS A N 1
ATOM 1687 C CA . LYS A 1 220 ? -21.064 -3.529 -5.624 1.00 89.94 220 LYS A CA 1
ATOM 1688 C C . LYS A 1 220 ? -22.436 -3.927 -5.068 1.00 89.94 220 LYS A C 1
ATOM 1690 O O . LYS A 1 220 ? -22.470 -4.590 -4.029 1.00 89.94 220 LYS A O 1
ATOM 1695 N N . PRO A 1 221 ? -23.539 -3.567 -5.751 1.00 90.06 221 PRO A N 1
ATOM 1696 C CA . PRO A 1 221 ? -24.869 -4.019 -5.364 1.00 90.06 221 PRO A CA 1
ATOM 1697 C C . PRO A 1 221 ? -24.940 -5.545 -5.289 1.00 90.06 221 PRO A C 1
ATOM 1699 O O . PRO A 1 221 ? -24.289 -6.236 -6.073 1.00 90.06 221 PRO A O 1
ATOM 1702 N N . ASP A 1 222 ? -25.732 -6.050 -4.347 1.00 91.12 222 ASP A N 1
ATOM 1703 C CA . ASP A 1 222 ? -26.001 -7.472 -4.092 1.00 91.12 222 ASP A CA 1
ATOM 1704 C C . ASP A 1 222 ? -24.838 -8.266 -3.479 1.00 91.12 222 ASP A C 1
ATOM 1706 O O . ASP A 1 222 ? -25.020 -9.421 -3.088 1.00 91.12 222 ASP A O 1
ATOM 1710 N N . TRP A 1 223 ? -23.659 -7.660 -3.332 1.00 93.12 223 TRP A N 1
ATOM 1711 C CA . TRP A 1 223 ? -22.455 -8.305 -2.796 1.00 93.12 223 TRP A CA 1
ATOM 1712 C C . TRP A 1 223 ? -22.211 -7.952 -1.317 1.00 93.12 223 TRP A C 1
ATOM 1714 O O . TRP A 1 223 ? -21.163 -8.255 -0.745 1.00 93.12 223 TRP A O 1
ATOM 1724 N N . GLU A 1 224 ? -23.184 -7.310 -0.668 1.00 95.19 224 GLU A N 1
ATOM 1725 C CA . GLU A 1 224 ? -23.099 -6.889 0.728 1.00 95.19 224 GLU A CA 1
ATOM 1726 C C . GLU A 1 224 ? -23.309 -8.070 1.682 1.00 95.19 224 GLU A C 1
ATOM 1728 O O . GLU A 1 224 ? -24.256 -8.856 1.546 1.00 95.19 224 GLU A O 1
ATOM 1733 N N . VAL A 1 225 ? -22.466 -8.146 2.713 1.00 95.81 225 VAL A N 1
ATOM 1734 C CA . VAL A 1 225 ? -22.462 -9.246 3.691 1.00 95.81 225 VAL A CA 1
ATOM 1735 C C . VAL A 1 225 ? -22.954 -8.836 5.081 1.00 95.81 225 VAL A C 1
ATOM 1737 O O . VAL A 1 225 ? -23.027 -9.677 5.972 1.00 95.81 225 VAL A O 1
ATOM 1740 N N . GLY A 1 226 ? -23.324 -7.569 5.289 1.00 95.56 226 GLY A N 1
ATOM 1741 C CA . GLY A 1 226 ? -23.814 -7.075 6.579 1.00 95.56 226 GLY A CA 1
ATOM 1742 C C . GLY A 1 226 ? -23.732 -5.560 6.732 1.00 95.56 226 GLY A C 1
ATOM 1743 O O . GLY A 1 226 ? -23.507 -4.843 5.757 1.00 95.56 226 GLY A O 1
ATOM 1744 N N . THR A 1 227 ? -23.884 -5.081 7.967 1.00 96.50 227 THR A N 1
ATOM 1745 C CA . THR A 1 227 ? -23.693 -3.668 8.336 1.00 96.50 227 THR A CA 1
ATOM 1746 C C . THR A 1 227 ? -22.882 -3.548 9.625 1.00 96.50 227 THR A C 1
ATOM 1748 O O . THR A 1 227 ? -22.869 -4.454 10.452 1.00 96.50 227 THR A O 1
ATOM 1751 N N . ALA A 1 228 ? -22.212 -2.420 9.844 1.00 93.75 228 ALA A N 1
ATOM 1752 C CA . ALA A 1 228 ? -21.481 -2.154 11.082 1.00 93.75 228 ALA A CA 1
ATOM 1753 C C . ALA A 1 228 ? -22.406 -2.081 12.314 1.00 93.75 228 ALA A C 1
ATOM 1755 O O . ALA A 1 228 ? -21.945 -2.288 13.434 1.00 93.75 228 ALA A O 1
ATOM 1756 N N . ALA A 1 229 ? -23.699 -1.793 12.113 1.00 93.94 229 ALA A N 1
ATOM 1757 C CA . ALA A 1 229 ? -24.694 -1.725 13.180 1.00 93.94 229 ALA A CA 1
ATOM 1758 C C . ALA A 1 229 ? -25.228 -3.110 13.579 1.00 93.94 229 ALA A C 1
ATOM 1760 O O . ALA A 1 229 ? -25.384 -3.387 14.767 1.00 93.94 229 ALA A O 1
ATOM 1761 N N . GLU A 1 230 ? -25.498 -3.976 12.599 1.00 93.25 230 GLU A N 1
ATOM 1762 C CA . GLU A 1 230 ? -26.159 -5.273 12.811 1.00 93.25 230 GLU A CA 1
ATOM 1763 C C . GLU A 1 230 ? -25.187 -6.463 12.751 1.00 93.25 230 GLU A C 1
ATOM 1765 O O . GLU A 1 230 ? -25.525 -7.565 13.178 1.00 93.25 230 GLU A O 1
ATOM 1770 N N . GLY A 1 231 ? -23.963 -6.247 12.266 1.00 91.75 231 GLY A N 1
ATOM 1771 C CA . GLY A 1 231 ? -22.978 -7.293 12.008 1.00 91.75 231 GLY A CA 1
ATOM 1772 C C . GLY A 1 231 ? -23.201 -8.000 10.668 1.00 91.75 231 GLY A C 1
ATOM 1773 O O . GLY A 1 231 ? -23.828 -7.466 9.749 1.00 91.75 231 GLY A O 1
ATOM 1774 N N . TYR A 1 232 ? -22.642 -9.206 10.540 1.00 92.69 232 TYR A N 1
ATOM 1775 C CA . TYR A 1 232 ? -22.810 -10.039 9.349 1.00 92.69 232 TYR A CA 1
ATOM 1776 C C . TYR A 1 232 ? -24.221 -10.620 9.259 1.00 92.69 232 TYR A C 1
ATOM 1778 O O . TYR A 1 232 ? -24.811 -11.026 10.261 1.00 92.69 232 TYR A O 1
ATOM 1786 N N . ARG A 1 233 ? -24.733 -10.717 8.031 1.00 93.31 233 ARG A N 1
ATOM 1787 C CA . ARG A 1 233 ? -25.939 -11.489 7.719 1.00 93.31 233 ARG A CA 1
ATOM 1788 C C . ARG A 1 233 ? -25.677 -12.993 7.923 1.00 93.31 233 ARG A C 1
ATOM 1790 O O . ARG A 1 233 ? -24.521 -13.419 7.866 1.00 93.31 233 ARG A O 1
ATOM 1797 N N . PRO A 1 234 ? -26.732 -13.806 8.110 1.00 91.75 234 PRO A N 1
ATOM 1798 C CA . PRO A 1 234 ? -26.617 -15.261 8.205 1.00 91.75 234 PRO A CA 1
ATOM 1799 C C . PRO A 1 234 ? -25.803 -15.903 7.065 1.00 91.75 234 PRO A C 1
ATOM 1801 O O . PRO A 1 234 ? -25.747 -15.387 5.944 1.00 91.75 234 PRO A O 1
ATOM 1804 N N . ALA A 1 235 ? -25.156 -17.035 7.352 1.00 90.69 235 ALA A N 1
ATOM 1805 C CA . ALA A 1 235 ? -24.227 -17.700 6.432 1.00 90.69 235 ALA A CA 1
ATOM 1806 C C . ALA A 1 235 ? -24.881 -18.133 5.105 1.00 90.69 235 ALA A C 1
ATOM 1808 O O . ALA A 1 235 ? -24.266 -18.050 4.045 1.00 90.69 235 ALA A O 1
ATOM 1809 N N . ASP A 1 236 ? -26.140 -18.562 5.139 1.00 92.38 236 ASP A N 1
ATOM 1810 C CA . ASP A 1 236 ? -26.942 -18.896 3.958 1.00 92.38 236 ASP A CA 1
ATOM 1811 C C . ASP A 1 236 ? -27.225 -17.671 3.075 1.00 92.38 236 ASP A C 1
ATOM 1813 O O . ASP A 1 236 ? -27.201 -17.781 1.853 1.00 92.38 236 ASP A O 1
ATOM 1817 N N . ALA A 1 237 ? -27.404 -16.493 3.676 1.00 90.81 237 ALA A N 1
ATOM 1818 C CA . ALA A 1 237 ? -27.620 -15.239 2.957 1.00 90.81 237 ALA A CA 1
ATOM 1819 C C . ALA A 1 237 ? -26.330 -14.614 2.388 1.00 90.81 237 ALA A C 1
ATOM 1821 O O . ALA A 1 237 ? -26.401 -13.770 1.490 1.00 90.81 237 ALA A O 1
ATOM 1822 N N . THR A 1 238 ? -25.158 -14.988 2.915 1.00 92.31 238 THR A N 1
ATOM 1823 C CA . THR A 1 238 ? -23.855 -14.413 2.528 1.00 92.31 238 THR A CA 1
ATOM 1824 C C . THR A 1 238 ? -22.994 -15.333 1.676 1.00 92.31 238 THR A C 1
ATOM 1826 O O . THR A 1 238 ? -22.064 -14.839 1.043 1.00 92.31 238 THR A O 1
ATOM 1829 N N . ARG A 1 239 ? -23.307 -16.633 1.602 1.00 90.00 239 ARG A N 1
ATOM 1830 C CA . ARG A 1 239 ? -22.521 -17.638 0.867 1.00 90.00 239 ARG A CA 1
ATOM 1831 C C . ARG A 1 239 ? -22.190 -17.216 -0.563 1.00 90.00 239 ARG A C 1
ATOM 1833 O O . ARG A 1 239 ? -21.020 -17.184 -0.920 1.00 90.00 239 ARG A O 1
ATOM 1840 N N . ASP A 1 240 ? -23.200 -16.833 -1.340 1.00 90.62 240 ASP A N 1
ATOM 1841 C CA . ASP A 1 240 ? -23.030 -16.466 -2.756 1.00 90.62 240 ASP A CA 1
ATOM 1842 C C . ASP A 1 240 ? -22.543 -15.018 -2.952 1.00 90.62 240 ASP A C 1
ATOM 1844 O O . ASP A 1 240 ? -22.321 -14.569 -4.074 1.00 90.62 240 ASP A O 1
ATOM 1848 N N . ARG A 1 241 ? -22.376 -14.276 -1.852 1.00 91.44 241 ARG A N 1
ATOM 1849 C CA . ARG A 1 241 ? -21.889 -12.888 -1.820 1.00 91.44 241 ARG A CA 1
ATOM 1850 C C . ARG A 1 241 ? -20.451 -12.795 -1.310 1.00 91.44 241 ARG A C 1
ATOM 1852 O O . ARG A 1 241 ? -19.839 -11.731 -1.376 1.00 91.44 241 ARG A O 1
ATOM 1859 N N . TRP A 1 242 ? -19.917 -13.889 -0.768 1.00 91.94 242 TRP A N 1
ATOM 1860 C CA . TRP A 1 242 ? -18.594 -13.930 -0.169 1.00 91.94 242 TRP A CA 1
ATOM 1861 C C . TRP A 1 242 ? -17.531 -14.191 -1.232 1.00 91.94 242 TRP A C 1
ATOM 1863 O O . TRP A 1 242 ? -17.225 -15.335 -1.553 1.00 91.94 242 TRP A O 1
ATOM 1873 N N . ILE A 1 243 ? -16.951 -13.117 -1.762 1.00 89.19 243 ILE A N 1
ATOM 1874 C CA . ILE A 1 243 ? -15.922 -13.193 -2.804 1.00 89.19 243 ILE A CA 1
ATOM 1875 C C . ILE A 1 243 ? -14.577 -12.756 -2.225 1.00 89.19 243 ILE A C 1
ATOM 1877 O O . ILE A 1 243 ? -14.489 -11.727 -1.537 1.00 89.19 243 ILE A O 1
ATOM 1881 N N . ALA A 1 244 ? -13.532 -13.543 -2.480 1.00 87.25 244 ALA A N 1
ATOM 1882 C CA . ALA A 1 244 ? -12.174 -13.222 -2.075 1.00 87.25 244 ALA A CA 1
ATOM 1883 C C . ALA A 1 244 ? -11.489 -12.311 -3.105 1.00 87.25 244 ALA A C 1
ATOM 1885 O O . ALA A 1 244 ? -11.801 -12.337 -4.293 1.00 87.25 244 ALA A O 1
ATOM 1886 N N . CYS A 1 245 ? -10.487 -11.537 -2.669 1.00 81.50 245 CYS A N 1
ATOM 1887 C CA . CYS A 1 245 ? -9.660 -10.715 -3.569 1.00 81.50 245 CYS A CA 1
ATOM 1888 C C . CYS A 1 245 ? -8.945 -11.546 -4.639 1.00 81.50 245 CYS A C 1
ATOM 1890 O O . CYS A 1 245 ? -8.470 -11.009 -5.625 1.00 81.50 245 CYS A O 1
ATOM 1892 N N . GLU A 1 246 ? -8.807 -12.853 -4.429 1.00 71.00 246 GLU A N 1
ATOM 1893 C CA . GLU A 1 246 ? -8.149 -13.744 -5.380 1.00 71.00 246 GLU A CA 1
ATOM 1894 C C . GLU A 1 246 ? -9.092 -14.193 -6.510 1.00 71.00 246 GLU A C 1
ATOM 1896 O O . GLU A 1 246 ? -8.605 -14.597 -7.561 1.00 71.00 246 GLU A O 1
ATOM 1901 N N . ASP A 1 247 ? -10.412 -14.083 -6.318 1.00 58.41 247 ASP A N 1
ATOM 1902 C CA . ASP A 1 247 ? -11.431 -14.588 -7.251 1.00 58.41 247 ASP A CA 1
ATOM 1903 C C . ASP A 1 247 ? -11.743 -13.603 -8.389 1.00 58.41 247 ASP A C 1
ATOM 1905 O O . ASP A 1 247 ? -12.259 -13.985 -9.439 1.00 58.41 247 ASP A O 1
ATOM 1909 N N . LEU A 1 248 ? -11.471 -12.315 -8.173 1.00 59.22 248 LEU A N 1
ATOM 1910 C CA . LEU A 1 248 ? -11.867 -11.227 -9.070 1.00 59.22 248 LEU A CA 1
ATOM 1911 C C . LEU A 1 248 ? -10.771 -10.791 -10.045 1.00 59.22 248 LEU A C 1
ATOM 1913 O O . LEU A 1 248 ? -11.083 -10.136 -11.044 1.00 59.22 248 LEU A O 1
ATOM 1917 N N . TYR A 1 249 ? -9.522 -11.211 -9.830 1.00 53.94 249 TYR A N 1
ATOM 1918 C CA . TYR A 1 249 ? -8.528 -11.176 -10.895 1.00 53.94 249 TYR A CA 1
ATOM 1919 C C . TYR A 1 249 ? -8.915 -12.234 -11.925 1.00 53.94 249 TYR A C 1
ATOM 1921 O O . TYR A 1 249 ? -8.525 -13.397 -11.838 1.00 53.94 249 TYR A O 1
ATOM 1929 N N . ARG A 1 250 ? -9.691 -11.815 -12.927 1.00 50.38 250 ARG A N 1
ATOM 1930 C CA . ARG A 1 250 ? -9.745 -12.514 -14.206 1.00 50.38 250 ARG A CA 1
ATOM 1931 C C . ARG A 1 250 ? -8.349 -12.422 -14.795 1.00 50.38 250 ARG A C 1
ATOM 1933 O O . ARG A 1 250 ? -7.998 -11.451 -15.450 1.00 50.38 250 ARG A O 1
ATOM 1940 N N . TYR A 1 251 ? -7.502 -13.385 -14.470 1.00 54.62 251 TYR A N 1
ATOM 1941 C CA . TYR A 1 251 ? -6.274 -13.540 -15.213 1.00 54.62 251 TYR A CA 1
ATOM 1942 C C . TYR A 1 251 ? -6.694 -13.973 -16.617 1.00 54.62 251 TYR A C 1
ATOM 1944 O O . TYR A 1 251 ? -7.288 -15.036 -16.783 1.00 54.62 251 TYR A O 1
ATOM 1952 N N . ASP A 1 252 ? -6.384 -13.157 -17.624 1.00 56.97 252 ASP A N 1
ATOM 1953 C CA . ASP A 1 252 ? -6.408 -13.609 -19.021 1.00 56.97 252 ASP A CA 1
ATOM 1954 C C . ASP A 1 252 ? -5.468 -14.817 -19.227 1.00 56.97 252 ASP A C 1
ATOM 1956 O O . ASP A 1 252 ? -5.552 -15.536 -20.221 1.00 56.97 252 ASP A O 1
ATOM 1960 N N . GLU A 1 253 ? -4.580 -15.060 -18.257 1.00 66.81 253 GLU A N 1
ATOM 1961 C CA . GLU A 1 253 ? -3.604 -16.138 -18.219 1.00 66.81 253 GLU A CA 1
ATOM 1962 C C . GLU A 1 253 ? -3.990 -17.232 -17.206 1.00 66.81 253 GLU A C 1
ATOM 1964 O O . GLU A 1 253 ? -4.460 -16.966 -16.102 1.00 66.81 253 GLU A O 1
ATOM 1969 N N . ASP A 1 254 ? -3.743 -18.494 -17.570 1.00 78.56 254 ASP A N 1
ATOM 1970 C CA . ASP A 1 254 ? -3.965 -19.664 -16.709 1.00 78.56 254 ASP A CA 1
ATOM 1971 C C . ASP A 1 254 ? -3.241 -19.498 -15.355 1.00 78.56 254 ASP A C 1
ATOM 1973 O O . ASP A 1 254 ? -2.079 -19.086 -15.292 1.00 78.56 254 ASP A O 1
ATOM 1977 N N . ALA A 1 255 ? -3.900 -19.888 -14.259 1.00 80.31 255 ALA A N 1
ATOM 1978 C CA . ALA A 1 255 ? -3.334 -19.909 -12.911 1.00 80.31 255 ALA A CA 1
ATOM 1979 C C . ALA A 1 255 ? -1.949 -20.589 -12.833 1.00 80.31 255 ALA A C 1
ATOM 1981 O O . ALA A 1 255 ? -1.113 -20.201 -12.015 1.00 80.31 255 ALA A O 1
ATOM 1982 N N . ARG A 1 256 ? -1.671 -21.576 -13.696 1.00 85.44 256 ARG A N 1
ATOM 1983 C CA . ARG A 1 256 ? -0.356 -22.230 -13.814 1.00 85.44 256 ARG A CA 1
ATOM 1984 C C . ARG A 1 256 ? 0.741 -21.293 -14.313 1.00 85.44 256 ARG A C 1
ATOM 1986 O O . ARG A 1 256 ? 1.881 -21.425 -13.873 1.00 85.44 256 ARG A O 1
ATOM 1993 N N . VAL A 1 257 ? 0.424 -20.379 -15.230 1.00 87.50 257 VAL A N 1
ATOM 1994 C CA . VAL A 1 257 ? 1.375 -19.379 -15.742 1.00 87.50 257 VAL A CA 1
ATOM 1995 C C . VAL A 1 257 ? 1.749 -18.422 -14.618 1.00 87.50 257 VAL A C 1
ATOM 1997 O O . VAL A 1 257 ? 2.932 -18.221 -14.352 1.00 87.50 257 VAL A O 1
ATOM 2000 N N . LEU A 1 258 ? 0.752 -17.928 -13.881 1.00 85.00 258 LEU A N 1
ATOM 2001 C CA . LEU A 1 258 ? 0.990 -17.074 -12.721 1.00 85.00 258 LEU A CA 1
ATOM 2002 C C . LEU A 1 258 ? 1.792 -17.760 -11.617 1.00 85.00 258 LEU A C 1
ATOM 2004 O O . LEU A 1 258 ? 2.667 -17.130 -11.026 1.00 85.00 258 LEU A O 1
ATOM 2008 N N . ALA A 1 259 ? 1.499 -19.031 -11.329 1.00 86.88 259 ALA A N 1
ATOM 2009 C CA . ALA A 1 259 ? 2.259 -19.802 -10.352 1.00 86.88 259 ALA A CA 1
ATOM 2010 C C . ALA A 1 259 ? 3.735 -19.893 -10.762 1.00 86.88 259 ALA A C 1
ATOM 2012 O O . ALA A 1 259 ? 4.597 -19.496 -9.991 1.00 86.88 259 ALA A O 1
ATOM 2013 N N . ARG A 1 260 ? 4.024 -20.282 -12.012 1.00 90.56 260 ARG A N 1
ATOM 2014 C CA . ARG A 1 260 ? 5.403 -20.355 -12.527 1.00 90.56 260 ARG A CA 1
ATOM 2015 C C . ARG A 1 260 ? 6.124 -19.012 -12.506 1.00 90.56 260 ARG A C 1
ATOM 2017 O O . ARG A 1 260 ? 7.305 -18.969 -12.182 1.00 90.56 260 ARG A O 1
ATOM 2024 N N . PHE A 1 261 ? 5.432 -17.932 -12.865 1.00 91.75 261 PHE A N 1
ATOM 2025 C CA . PHE A 1 261 ? 5.995 -16.586 -12.802 1.00 91.75 261 PHE A CA 1
ATOM 2026 C C . PHE A 1 261 ? 6.420 -16.237 -11.375 1.00 91.75 261 PHE A C 1
ATOM 2028 O O . PHE A 1 261 ? 7.553 -15.819 -11.157 1.00 91.75 261 PHE A O 1
ATOM 2035 N N . ARG A 1 262 ? 5.524 -16.445 -10.403 1.00 88.56 262 ARG A N 1
ATOM 2036 C CA . ARG A 1 262 ? 5.797 -16.167 -8.989 1.00 88.56 262 ARG A CA 1
ATOM 2037 C C . ARG A 1 262 ? 6.917 -17.048 -8.459 1.00 88.56 262 ARG A C 1
ATOM 2039 O O . ARG A 1 262 ? 7.860 -16.506 -7.907 1.00 88.56 262 ARG A O 1
ATOM 2046 N N . ASP A 1 263 ? 6.859 -18.355 -8.710 1.00 91.94 263 ASP A N 1
ATOM 2047 C CA . ASP A 1 263 ? 7.896 -19.304 -8.295 1.00 91.94 263 ASP A CA 1
ATOM 2048 C C . ASP A 1 263 ? 9.269 -18.894 -8.848 1.00 91.94 263 ASP A C 1
ATOM 2050 O O . ASP A 1 263 ? 10.263 -18.953 -8.133 1.00 91.94 263 ASP A O 1
ATOM 2054 N N . SER A 1 264 ? 9.326 -18.424 -10.100 1.00 94.31 264 SER A N 1
ATOM 2055 C CA . SER A 1 264 ? 10.561 -17.918 -10.705 1.00 94.31 264 SER A CA 1
ATOM 2056 C C . SER A 1 264 ? 11.087 -16.670 -9.995 1.00 94.31 264 SER A C 1
ATOM 2058 O O . SER A 1 264 ? 12.281 -16.611 -9.720 1.00 94.31 264 SER A O 1
ATOM 2060 N N . VAL A 1 265 ? 10.234 -15.679 -9.717 1.00 94.00 265 VAL A N 1
ATOM 2061 C CA . VAL A 1 265 ? 10.646 -14.451 -9.012 1.00 94.00 265 VAL A CA 1
ATOM 2062 C C . VAL A 1 265 ? 11.090 -14.776 -7.584 1.00 94.00 265 VAL A C 1
ATOM 2064 O O . VAL A 1 265 ? 12.166 -14.361 -7.158 1.00 94.00 265 VAL A O 1
ATOM 2067 N N . ASP A 1 266 ? 10.288 -15.560 -6.866 1.00 93.38 266 ASP A N 1
ATOM 2068 C CA . ASP A 1 266 ? 10.497 -15.905 -5.464 1.00 93.38 266 ASP A CA 1
ATOM 2069 C C . ASP A 1 266 ? 11.755 -16.755 -5.268 1.00 93.38 266 ASP A C 1
ATOM 2071 O O . ASP A 1 266 ? 12.564 -16.446 -4.394 1.00 93.38 266 ASP A O 1
ATOM 2075 N N . ALA A 1 267 ? 11.962 -17.789 -6.092 1.00 94.31 267 ALA A N 1
ATOM 2076 C CA . ALA A 1 267 ? 13.154 -18.629 -6.009 1.00 94.31 267 ALA A CA 1
ATOM 2077 C C . ALA A 1 267 ? 14.426 -17.812 -6.264 1.00 94.31 267 ALA A C 1
ATOM 2079 O O . ALA A 1 267 ? 15.350 -17.859 -5.460 1.00 94.31 267 ALA A O 1
ATOM 2080 N N . THR A 1 268 ? 14.454 -16.989 -7.320 1.00 94.62 268 THR A N 1
ATOM 2081 C CA . THR A 1 268 ? 15.653 -16.190 -7.617 1.00 94.62 268 THR A CA 1
ATOM 2082 C C . THR A 1 268 ? 15.915 -15.109 -6.564 1.00 94.62 268 THR A C 1
ATOM 2084 O O . THR A 1 268 ? 17.073 -14.794 -6.286 1.00 94.62 268 THR A O 1
ATOM 2087 N N . LEU A 1 269 ? 14.870 -14.534 -5.953 1.00 94.75 269 LEU A N 1
ATOM 2088 C CA . LEU A 1 269 ? 15.055 -13.625 -4.823 1.00 94.75 269 LEU A CA 1
ATOM 2089 C C . LEU A 1 269 ? 15.614 -14.365 -3.599 1.00 94.75 269 LEU A C 1
ATOM 2091 O O . LEU A 1 269 ? 16.521 -13.842 -2.959 1.00 94.75 269 LEU A O 1
ATOM 2095 N N . LEU A 1 270 ? 15.105 -15.556 -3.269 1.00 94.56 270 LEU A N 1
ATOM 2096 C CA . LEU A 1 270 ? 15.614 -16.356 -2.148 1.00 94.56 270 LEU A CA 1
ATOM 2097 C C . LEU A 1 270 ? 17.083 -16.737 -2.340 1.00 94.56 270 LEU A C 1
ATOM 2099 O O . LEU A 1 270 ? 17.860 -16.534 -1.411 1.00 94.56 270 LEU A O 1
ATOM 2103 N N . ASP A 1 271 ? 17.463 -17.198 -3.534 1.00 94.94 271 ASP A N 1
ATOM 2104 C CA . ASP A 1 271 ? 18.858 -17.508 -3.869 1.00 94.94 271 ASP A CA 1
ATOM 2105 C C . ASP A 1 271 ? 19.750 -16.274 -3.658 1.00 94.94 271 ASP A C 1
ATOM 2107 O O . ASP A 1 271 ? 20.781 -16.346 -2.999 1.00 94.94 271 ASP A O 1
ATOM 2111 N N . TYR A 1 272 ? 19.317 -15.096 -4.122 1.00 94.75 272 TYR A N 1
ATOM 2112 C CA . TYR A 1 272 ? 20.067 -13.856 -3.907 1.00 94.75 272 TYR A CA 1
ATOM 2113 C C . TYR A 1 272 ? 20.171 -13.452 -2.430 1.00 94.75 272 TYR A C 1
ATOM 2115 O O . TYR A 1 272 ? 21.204 -12.941 -1.996 1.00 94.75 272 TYR A O 1
ATOM 2123 N N . LEU A 1 273 ? 19.099 -13.627 -1.654 1.00 94.00 273 LEU A N 1
ATOM 2124 C CA . LEU A 1 273 ? 19.123 -13.341 -0.221 1.00 94.00 273 LEU A CA 1
ATOM 2125 C C . LEU A 1 273 ? 20.083 -14.287 0.513 1.00 94.00 273 LEU A C 1
ATOM 2127 O O . LEU A 1 273 ? 20.750 -13.834 1.440 1.00 94.00 273 LEU A O 1
ATOM 2131 N N . ASP A 1 274 ? 20.180 -15.552 0.097 1.00 94.50 274 ASP A N 1
ATOM 2132 C CA . ASP A 1 274 ? 21.148 -16.519 0.632 1.00 94.50 274 ASP A CA 1
ATOM 2133 C C . ASP A 1 274 ? 22.583 -16.104 0.283 1.00 94.50 274 ASP A C 1
ATOM 2135 O O . ASP A 1 274 ? 23.403 -15.883 1.173 1.00 94.50 274 ASP A O 1
ATOM 2139 N N . GLU A 1 275 ? 22.851 -15.869 -1.007 1.00 95.06 275 GLU A N 1
ATOM 2140 C CA . GLU A 1 275 ? 24.160 -15.466 -1.546 1.00 95.06 275 GLU A CA 1
ATOM 2141 C C . GLU A 1 275 ? 24.716 -14.184 -0.910 1.00 95.06 275 GLU A C 1
ATOM 2143 O O . GLU A 1 275 ? 25.930 -13.989 -0.849 1.00 95.06 275 GLU A O 1
ATOM 2148 N N . THR A 1 276 ? 23.835 -13.285 -0.463 1.00 93.44 276 THR A N 1
ATOM 2149 C CA . THR A 1 276 ? 24.206 -11.991 0.128 1.00 93.44 276 THR A CA 1
ATOM 2150 C C . THR A 1 276 ? 24.101 -11.953 1.653 1.00 93.44 276 THR A C 1
ATOM 2152 O O . THR A 1 276 ? 24.220 -10.871 2.229 1.00 93.44 276 THR A O 1
ATOM 2155 N N . GLU A 1 277 ? 23.884 -13.102 2.306 1.00 92.12 277 GLU A N 1
ATOM 2156 C CA . GLU A 1 277 ? 23.740 -13.234 3.766 1.00 92.12 277 GLU A CA 1
ATOM 2157 C C . GLU A 1 277 ? 22.602 -12.363 4.348 1.00 92.12 277 GLU A C 1
ATOM 2159 O O . GLU A 1 277 ? 22.697 -11.798 5.440 1.00 92.12 277 GLU A O 1
ATOM 2164 N N . ARG A 1 278 ? 21.496 -12.239 3.601 1.00 86.44 278 ARG A N 1
ATOM 2165 C CA . ARG A 1 278 ? 20.298 -11.442 3.938 1.00 86.44 278 ARG A CA 1
ATOM 2166 C C . ARG A 1 278 ? 19.064 -12.280 4.308 1.00 86.44 278 ARG A C 1
ATOM 2168 O O . ARG A 1 278 ? 17.977 -11.701 4.470 1.00 86.44 278 ARG A O 1
ATOM 2175 N N . LEU A 1 279 ? 19.196 -13.608 4.405 1.00 81.62 279 LEU A N 1
ATOM 2176 C CA . LEU A 1 279 ? 18.108 -14.526 4.786 1.00 81.62 279 LEU A CA 1
ATOM 2177 C C . LEU A 1 279 ? 17.596 -14.360 6.223 1.00 81.62 279 LEU A C 1
ATOM 2179 O O . LEU A 1 279 ? 18.174 -13.616 7.043 1.00 81.62 279 LEU A O 1
#

Organism: NCBI:txid2706086